Protein AF-K1S821-F1 (afdb_monomer_lite)

pLDDT: mean 87.07, std 14.33, range [36.28, 98.12]

Sequence (184 aa):
MDADEKSLEYYKTISGEIRERIDSVLSKDEFGNTIFKLAEKKRCPFLNKQNLCDMHIAIGGEHTPYTCRTFPRFINDFGGTEEMGISFSCPVASDMIFNLKEKMTFVDEANDRLPQLNEIDAQTY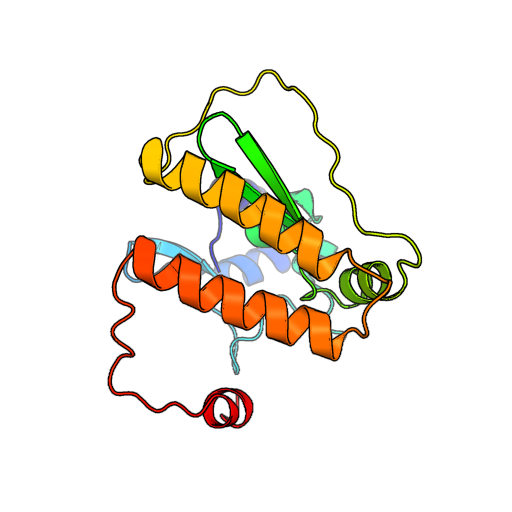YYLVKARKQAYSIIQNRDKHIKDRLLELLDYGKEIQKDLDTYDEGMMILTFLKYLTTPK

Secondary structure (DSSP, 8-state):
-B--HHHHHHHHH--SHHHHHHHHHEEE-TTS-EEEPPBGGGB-TTB-TTS-BHHHHHH-GGGS-HHHHHTTEEEEEETTEEEEEE-TTSHHHHHHHHH--SPP--------PPPPP-SS-HHHHHHHHHHHHHHHHHHH-TTS-HHHHHHHHHHHHHHHHHHH------S----HHHHHHS--

Structure (mmCIF, N/CA/C/O backbone):
data_AF-K1S821-F1
#
_entry.id   AF-K1S821-F1
#
loop_
_atom_site.group_PDB
_atom_site.id
_atom_site.type_symbol
_atom_site.label_atom_id
_atom_site.label_alt_id
_atom_site.label_comp_id
_atom_site.label_asym_id
_atom_site.label_entity_id
_atom_site.label_seq_id
_atom_site.pdbx_PDB_ins_code
_atom_site.Cartn_x
_atom_site.Cartn_y
_atom_site.Cartn_z
_atom_site.occupancy
_atom_site.B_iso_or_equiv
_atom_site.auth_seq_id
_atom_site.auth_comp_id
_atom_site.auth_asym_id
_atom_site.auth_atom_id
_atom_site.pdbx_PDB_model_num
ATOM 1 N N . MET A 1 1 ? -3.735 4.671 14.578 1.00 79.94 1 MET A N 1
ATOM 2 C CA . MET A 1 1 ? -4.551 4.272 13.413 1.00 79.94 1 MET A CA 1
ATOM 3 C C . MET A 1 1 ? -5.680 5.261 13.341 1.00 79.94 1 MET A C 1
ATOM 5 O O . MET A 1 1 ? -6.321 5.463 14.366 1.00 79.94 1 MET A O 1
ATOM 9 N N . ASP A 1 2 ? -5.845 5.919 12.206 1.00 88.06 2 ASP A N 1
ATOM 10 C CA . ASP A 1 2 ? -6.668 7.121 12.141 1.00 88.06 2 ASP A CA 1
ATOM 11 C C . ASP A 1 2 ? -8.150 6.768 12.165 1.00 88.06 2 ASP A C 1
ATOM 13 O O . ASP A 1 2 ? -8.601 5.817 11.521 1.00 88.06 2 ASP A O 1
ATOM 17 N N . ALA A 1 3 ? -8.901 7.527 12.954 1.00 90.56 3 ALA A N 1
ATOM 18 C CA . ALA A 1 3 ? -10.347 7.470 12.979 1.00 90.56 3 ALA A CA 1
ATOM 19 C C . ALA A 1 3 ? -10.866 8.585 12.068 1.00 90.56 3 ALA A C 1
ATOM 21 O O . ALA A 1 3 ? -10.870 9.750 12.466 1.00 90.56 3 ALA A O 1
ATOM 22 N N . ASP A 1 4 ? -11.263 8.239 10.840 1.00 92.38 4 ASP A N 1
ATOM 23 C CA . ASP A 1 4 ? -11.793 9.231 9.906 1.00 92.38 4 ASP A CA 1
ATOM 24 C C . ASP A 1 4 ? -13.113 9.829 10.402 1.00 92.38 4 ASP A C 1
ATOM 26 O O . ASP A 1 4 ? -13.879 9.201 11.139 1.00 92.38 4 ASP A O 1
ATOM 30 N N . GLU A 1 5 ? -13.374 11.059 9.970 1.00 93.25 5 GLU A N 1
ATOM 31 C CA . GLU A 1 5 ? -14.512 11.861 10.411 1.00 93.25 5 GLU A CA 1
ATOM 32 C C . GLU A 1 5 ? -15.855 11.154 10.201 1.00 93.25 5 GLU A C 1
ATOM 34 O O . GLU A 1 5 ? -16.665 11.106 11.126 1.00 93.25 5 GLU A O 1
ATOM 39 N N . LYS A 1 6 ? -16.060 10.515 9.040 1.00 94.06 6 LYS A N 1
ATOM 40 C CA . LYS A 1 6 ? -17.314 9.807 8.734 1.00 94.06 6 LYS A CA 1
ATOM 41 C C . LYS A 1 6 ? -17.575 8.683 9.729 1.00 94.06 6 LYS A C 1
ATOM 43 O O . LYS A 1 6 ? -18.701 8.502 10.191 1.00 94.06 6 LYS A O 1
ATOM 48 N N . SER A 1 7 ? -16.540 7.924 10.078 1.00 94.56 7 SER A N 1
ATOM 49 C CA . SER A 1 7 ? -16.692 6.852 11.055 1.00 94.56 7 SER A CA 1
ATOM 50 C C . SER A 1 7 ? -16.896 7.398 12.475 1.00 94.56 7 SER A C 1
ATOM 52 O O . SER A 1 7 ? -17.723 6.869 13.211 1.00 94.56 7 SER A O 1
ATOM 54 N N . LEU A 1 8 ? -16.241 8.506 12.847 1.00 95.69 8 LEU A N 1
ATOM 55 C CA . LEU A 1 8 ? -16.486 9.188 14.128 1.00 95.69 8 LEU A CA 1
ATOM 56 C C . LEU A 1 8 ? -17.923 9.708 14.261 1.00 95.69 8 LEU A C 1
ATOM 58 O O . LEU A 1 8 ? -18.515 9.598 15.334 1.00 95.69 8 LEU A O 1
ATOM 62 N N . GLU A 1 9 ? -18.492 10.272 13.196 1.00 96.25 9 GLU A N 1
ATOM 63 C CA . GLU A 1 9 ? -19.897 10.690 13.168 1.00 96.25 9 GLU A CA 1
ATOM 64 C C . GLU A 1 9 ? -20.835 9.509 13.384 1.00 96.25 9 GLU A C 1
ATOM 66 O O . GLU A 1 9 ? -21.741 9.591 14.214 1.00 96.25 9 GLU A O 1
ATOM 71 N N . TYR A 1 10 ? -20.571 8.385 12.717 1.00 96.38 10 TYR A N 1
ATOM 72 C CA . TYR A 1 10 ? -21.343 7.168 12.923 1.00 96.38 10 TYR A CA 1
ATOM 73 C C . TYR A 1 10 ? -21.257 6.671 14.372 1.00 96.38 10 TYR A C 1
ATOM 75 O O . TYR A 1 10 ? -22.287 6.341 14.964 1.00 96.38 10 TYR A O 1
ATOM 83 N N . TYR A 1 11 ? -20.074 6.688 15.000 1.00 96.00 11 TYR A N 1
ATOM 84 C CA . TYR A 1 11 ? -19.936 6.226 16.386 1.00 96.00 11 TYR A CA 1
ATOM 85 C C . TYR A 1 11 ? -20.788 7.039 17.365 1.00 96.00 11 TYR A C 1
ATOM 87 O O . TYR A 1 11 ? -21.277 6.485 18.346 1.00 96.00 11 TYR A O 1
ATOM 95 N N . LYS A 1 12 ? -21.048 8.325 17.088 1.00 95.69 12 LYS A N 1
ATOM 96 C CA . LYS A 1 12 ? -21.942 9.154 17.917 1.00 95.69 12 LYS A CA 1
ATOM 97 C C . LYS A 1 12 ? -23.376 8.616 17.965 1.00 95.69 12 LYS A C 1
ATOM 99 O O . LYS A 1 12 ? -24.072 8.883 18.939 1.00 95.69 12 LYS A O 1
ATOM 104 N N . THR A 1 13 ? -23.798 7.870 16.944 1.00 96.62 13 THR A N 1
ATOM 105 C CA . THR A 1 13 ? -25.167 7.345 16.803 1.00 96.62 13 THR A CA 1
ATOM 106 C C . THR A 1 13 ? -25.394 6.004 17.500 1.00 96.62 13 THR A C 1
ATOM 108 O O . THR A 1 13 ? -26.541 5.623 17.722 1.00 96.62 13 THR A O 1
ATOM 111 N N . ILE A 1 14 ? -24.322 5.294 17.864 1.00 96.44 14 ILE A N 1
ATOM 112 C CA . ILE A 1 14 ? -24.399 3.971 18.491 1.00 96.44 14 ILE A CA 1
ATOM 113 C C . ILE A 1 14 ? -24.205 4.052 20.009 1.00 96.44 14 ILE A C 1
ATOM 115 O O . ILE A 1 14 ? -23.584 4.977 20.537 1.00 96.44 14 ILE A O 1
ATOM 119 N N . SER A 1 15 ? -24.704 3.033 20.706 1.00 95.38 15 SER A N 1
ATOM 120 C CA . SER A 1 15 ? -24.618 2.870 22.161 1.00 95.38 15 SER A CA 1
ATOM 121 C C . SER A 1 15 ? -24.254 1.431 22.541 1.00 95.38 15 SER A C 1
ATOM 123 O O . SER A 1 15 ? -24.369 0.522 21.721 1.00 95.38 15 SER A O 1
ATOM 125 N N . GLY A 1 16 ? -23.872 1.215 23.801 1.00 95.06 16 GLY A N 1
ATOM 126 C CA . GLY A 1 16 ? -23.548 -0.105 24.352 1.00 95.06 16 GLY A CA 1
ATOM 127 C C . GLY A 1 16 ? -22.050 -0.407 24.379 1.00 95.06 16 GLY A C 1
ATOM 128 O O . GLY A 1 16 ? -21.222 0.470 24.132 1.00 95.06 16 GLY A O 1
ATOM 129 N N . GLU A 1 17 ? -21.704 -1.664 24.660 1.00 95.56 17 GLU A N 1
ATOM 130 C CA . GLU A 1 17 ? -20.326 -2.089 24.961 1.00 95.56 17 GLU A CA 1
ATOM 131 C C . GLU A 1 17 ? -19.316 -1.708 23.871 1.00 95.56 17 GLU A C 1
ATOM 133 O O . GLU A 1 17 ? -18.200 -1.278 24.165 1.00 95.56 17 GLU A O 1
ATOM 138 N N . ILE A 1 18 ? -19.698 -1.828 22.593 1.00 95.06 18 ILE A N 1
ATOM 139 C CA . ILE A 1 18 ? -18.794 -1.477 21.495 1.00 95.06 18 ILE A CA 1
ATOM 140 C C . ILE A 1 18 ? -18.493 0.023 21.465 1.00 95.06 18 ILE A C 1
ATOM 142 O O . ILE A 1 18 ? -17.355 0.407 21.196 1.00 95.06 18 ILE A O 1
ATOM 146 N N . ARG A 1 19 ? -19.480 0.868 21.785 1.00 96.19 19 ARG A N 1
ATOM 147 C CA . ARG A 1 19 ? -19.296 2.318 21.841 1.00 96.19 19 ARG A CA 1
ATOM 148 C C . ARG A 1 19 ? -18.367 2.700 22.985 1.00 96.19 19 ARG A C 1
ATOM 150 O O . ARG A 1 19 ? -17.427 3.457 22.770 1.00 96.19 19 ARG A O 1
ATOM 157 N N . GLU A 1 20 ? -18.592 2.134 24.166 1.00 96.69 20 GLU A N 1
ATOM 158 C CA . GLU A 1 20 ? -17.733 2.355 25.334 1.00 96.69 20 GLU A CA 1
ATOM 159 C C . GLU A 1 20 ? -16.288 1.937 25.046 1.00 96.69 20 GLU A C 1
ATOM 161 O O . GLU A 1 20 ? -15.342 2.664 25.353 1.00 96.69 20 GLU A O 1
ATOM 166 N N . ARG A 1 21 ? -16.106 0.793 24.375 1.00 95.69 21 ARG A N 1
ATOM 167 C CA . ARG A 1 21 ? -14.782 0.322 23.970 1.00 95.69 21 ARG A CA 1
ATOM 168 C C . ARG A 1 21 ? -14.129 1.259 22.962 1.00 95.69 21 ARG A C 1
ATOM 170 O O . ARG A 1 21 ? -12.952 1.556 23.140 1.00 95.69 21 ARG A O 1
ATOM 177 N N . ILE A 1 22 ? -14.854 1.726 21.943 1.00 96.19 22 ILE A N 1
ATOM 178 C CA . ILE A 1 22 ? -14.363 2.727 20.980 1.00 96.19 22 ILE A CA 1
ATOM 179 C C . ILE A 1 22 ? -13.877 3.973 21.722 1.00 96.19 22 ILE A C 1
ATOM 181 O O . ILE A 1 22 ? -12.714 4.344 21.576 1.00 96.19 22 ILE A O 1
ATOM 185 N N . ASP A 1 23 ? -14.719 4.554 22.575 1.00 95.62 23 ASP A N 1
ATOM 186 C CA . ASP A 1 23 ? -14.401 5.779 23.311 1.00 95.62 23 ASP A CA 1
ATOM 187 C C . ASP A 1 23 ? -13.186 5.589 24.236 1.00 95.62 23 ASP A C 1
ATOM 189 O O . ASP A 1 23 ? -12.352 6.486 24.347 1.00 95.62 23 ASP A O 1
ATOM 193 N N . SER A 1 24 ? -13.014 4.398 24.824 1.00 95.88 24 SER A N 1
ATOM 194 C CA . SER A 1 24 ? -11.885 4.084 25.714 1.00 95.88 24 SER A CA 1
ATOM 195 C C . SER A 1 24 ? -10.511 4.089 25.029 1.00 95.88 24 SER A C 1
ATOM 197 O O . SER A 1 24 ? -9.485 4.210 25.702 1.00 95.88 24 SER A O 1
ATOM 199 N N . VAL A 1 25 ? -10.475 3.938 23.700 1.00 95.81 25 VAL A N 1
ATOM 200 C CA . VAL A 1 25 ? -9.228 3.869 22.922 1.00 95.81 25 VAL A CA 1
ATOM 201 C C . VAL A 1 25 ? -9.042 5.037 21.959 1.00 95.81 25 VAL A C 1
ATOM 203 O O . VAL A 1 25 ? -7.999 5.107 21.305 1.00 95.81 25 VAL A O 1
ATOM 206 N N . LEU A 1 26 ? -10.007 5.953 21.858 1.00 95.62 26 LEU A N 1
ATOM 207 C CA . LEU A 1 26 ? -9.844 7.176 21.079 1.00 95.62 26 LEU A CA 1
ATOM 208 C C . LEU A 1 26 ? -8.860 8.125 21.775 1.00 95.62 26 LEU A C 1
ATOM 210 O O . LEU A 1 26 ? -8.907 8.346 22.982 1.00 95.62 26 LEU A O 1
ATOM 214 N N . SER A 1 27 ? -7.946 8.689 20.994 1.00 94.88 27 SER A N 1
ATOM 215 C CA . SER A 1 27 ? -6.919 9.626 21.447 1.00 94.88 27 SER A CA 1
ATOM 216 C C . SER A 1 27 ? -6.612 10.640 20.349 1.00 94.88 27 SER A C 1
ATOM 218 O O . SER A 1 27 ? -7.116 10.543 19.229 1.00 94.88 27 SER A O 1
ATOM 220 N N . LYS A 1 28 ? -5.765 11.614 20.673 1.00 94.38 28 LYS A N 1
ATOM 221 C CA . LYS A 1 28 ? -5.156 12.539 19.719 1.00 94.38 28 LYS A CA 1
ATOM 222 C C . LYS A 1 28 ? -3.698 12.163 19.458 1.00 94.38 28 LYS A C 1
ATOM 224 O O . LYS A 1 28 ? -3.035 11.675 20.377 1.00 94.38 28 LYS A O 1
ATOM 229 N N . ASP A 1 29 ? -3.242 12.325 18.220 1.00 91.50 29 ASP A N 1
ATOM 230 C CA . ASP A 1 29 ? -1.820 12.260 17.865 1.00 91.50 29 ASP A CA 1
ATOM 231 C C . ASP A 1 29 ? -1.125 13.622 18.075 1.00 91.50 29 ASP A C 1
ATOM 233 O O . ASP A 1 29 ? -1.733 14.578 18.563 1.00 91.50 29 ASP A O 1
ATOM 237 N N . GLU A 1 30 ? 0.159 13.709 17.719 1.00 90.56 30 GLU A N 1
ATOM 238 C CA . GLU A 1 30 ? 0.973 14.928 17.843 1.00 90.56 30 GLU A CA 1
ATOM 239 C C . GLU A 1 30 ? 0.519 16.087 16.934 1.00 90.56 30 GLU A C 1
ATOM 241 O O . GLU A 1 30 ? 0.873 17.237 17.186 1.00 90.56 30 GLU A O 1
ATOM 246 N N . PHE A 1 31 ? -0.316 15.802 15.932 1.00 89.56 31 PHE A N 1
ATOM 247 C CA . PHE A 1 31 ? -0.874 16.772 14.988 1.00 89.56 31 PHE A CA 1
ATOM 248 C C . PHE A 1 31 ? -2.350 17.103 15.277 1.00 89.56 31 PHE A C 1
ATOM 250 O O . PHE A 1 31 ? -2.960 17.901 14.568 1.00 89.56 31 PHE A O 1
ATOM 257 N N . GLY A 1 32 ? -2.942 16.521 16.327 1.00 89.19 32 GLY A N 1
ATOM 258 C CA . GLY A 1 32 ? -4.340 16.737 16.709 1.00 89.19 32 GLY A CA 1
ATOM 259 C C . GLY A 1 32 ? -5.361 15.887 15.939 1.00 89.19 32 GLY A C 1
ATOM 260 O O . GLY A 1 32 ? -6.577 16.078 16.110 1.00 89.19 32 GLY A O 1
ATOM 261 N N . ASN A 1 33 ? -4.915 14.910 15.148 1.00 90.31 33 ASN A N 1
ATOM 262 C CA . ASN A 1 33 ? -5.795 13.953 14.486 1.00 90.31 33 ASN A CA 1
ATOM 263 C C . ASN A 1 33 ? -6.354 12.959 15.498 1.00 90.31 33 ASN A C 1
ATOM 265 O O . ASN A 1 33 ? -5.694 12.572 16.463 1.00 90.31 33 ASN A O 1
ATOM 269 N N . THR A 1 34 ? -7.600 12.541 15.288 1.00 94.19 34 THR A N 1
ATOM 270 C CA . THR A 1 34 ? -8.219 11.517 16.132 1.00 94.19 34 THR A CA 1
ATOM 271 C C . THR A 1 34 ? -7.737 10.136 15.703 1.00 94.19 34 THR A C 1
ATOM 273 O O . THR A 1 34 ? -7.901 9.741 14.551 1.00 94.19 34 THR A O 1
ATOM 276 N N . ILE A 1 35 ? -7.191 9.376 16.647 1.00 94.50 35 ILE A N 1
ATOM 277 C CA . ILE A 1 35 ? -6.633 8.049 16.407 1.00 94.50 35 ILE A CA 1
ATOM 278 C C . ILE A 1 35 ? -7.171 7.026 17.403 1.00 94.50 35 ILE A C 1
ATOM 280 O O . ILE A 1 35 ? -7.521 7.349 18.535 1.00 94.50 35 ILE A O 1
ATOM 284 N N . PHE A 1 36 ? -7.139 5.759 17.010 1.00 94.38 36 PHE A N 1
ATOM 285 C CA . PHE A 1 36 ? -7.203 4.629 17.925 1.00 94.38 36 PHE A CA 1
ATOM 286 C C . PHE A 1 36 ? -5.821 4.337 18.498 1.00 94.38 36 PHE A C 1
ATOM 288 O O . PHE A 1 36 ? -4.873 4.037 17.755 1.00 94.38 36 PHE A O 1
ATOM 295 N N . LYS A 1 37 ? -5.720 4.381 19.827 1.00 93.62 37 LYS A N 1
ATOM 296 C CA . LYS A 1 37 ? -4.546 3.935 20.568 1.00 93.62 37 LYS A CA 1
ATOM 297 C C . LYS A 1 37 ? -4.415 2.420 20.440 1.00 93.62 37 LYS A C 1
ATOM 299 O O . LYS A 1 37 ? -5.346 1.666 20.717 1.00 93.62 37 LYS A O 1
ATOM 304 N N . LEU A 1 38 ? -3.238 1.973 20.014 1.00 92.06 38 LEU A N 1
ATOM 305 C CA . LEU A 1 38 ? -2.935 0.549 19.934 1.00 92.06 38 LEU A CA 1
ATOM 306 C C . LEU A 1 38 ? -2.703 -0.023 21.336 1.00 92.06 38 LEU A C 1
ATOM 308 O O . LEU A 1 38 ? -2.159 0.649 22.214 1.00 92.06 38 LEU A O 1
ATOM 312 N N . ALA A 1 39 ? -3.103 -1.278 21.521 1.00 90.25 39 ALA A N 1
ATOM 313 C CA . ALA A 1 39 ? -2.781 -2.051 22.709 1.00 90.25 39 ALA A CA 1
ATOM 314 C C . ALA A 1 39 ? -1.285 -2.423 22.726 1.00 90.25 39 ALA A C 1
ATOM 316 O O . ALA A 1 39 ? -0.515 -2.077 21.820 1.00 90.25 39 ALA A O 1
ATOM 317 N N . GLU A 1 40 ? -0.871 -3.158 23.758 1.00 88.50 40 GLU A N 1
ATOM 318 C CA . GLU A 1 40 ? 0.494 -3.672 23.876 1.00 88.50 40 GLU A CA 1
ATOM 319 C C . GLU A 1 40 ? 0.963 -4.374 22.591 1.00 88.50 40 GLU A C 1
ATOM 321 O O . GLU A 1 40 ? 0.178 -4.984 21.856 1.00 88.50 40 GLU A O 1
ATOM 326 N N . LYS A 1 41 ? 2.265 -4.260 22.303 1.00 86.88 41 LYS A N 1
ATOM 327 C CA . LYS A 1 41 ? 2.895 -4.795 21.081 1.00 86.88 41 LYS A CA 1
ATOM 328 C C . LYS A 1 41 ? 2.272 -4.271 19.780 1.00 86.88 41 LYS A C 1
ATOM 330 O O . LYS A 1 41 ? 2.264 -4.965 18.763 1.00 86.88 41 LYS A O 1
ATOM 335 N N . LYS A 1 42 ? 1.731 -3.045 19.805 1.00 87.75 42 LYS A N 1
ATOM 336 C CA . LYS A 1 42 ? 1.075 -2.390 18.659 1.00 87.75 42 LYS A CA 1
ATOM 337 C C . LYS A 1 42 ? -0.114 -3.195 18.110 1.00 87.75 42 LYS A C 1
ATOM 339 O O . LYS A 1 42 ? -0.430 -3.112 16.923 1.00 87.75 42 LYS A O 1
ATOM 344 N N . ARG A 1 43 ? -0.781 -3.989 18.954 1.00 88.69 43 ARG A N 1
ATOM 345 C CA . ARG A 1 43 ? -1.954 -4.778 18.555 1.00 88.69 43 ARG A CA 1
ATOM 346 C C . ARG A 1 43 ? -3.188 -3.878 18.451 1.00 88.69 43 ARG A C 1
ATOM 348 O O . ARG A 1 43 ? -3.395 -2.999 19.284 1.00 88.69 43 ARG A O 1
ATOM 355 N N . CYS A 1 44 ? -4.030 -4.106 17.442 1.00 91.94 44 CYS A N 1
ATOM 356 C CA . CYS A 1 44 ? -5.308 -3.403 17.336 1.00 91.94 44 CYS A CA 1
ATOM 357 C C . CYS A 1 44 ? -6.196 -3.741 18.553 1.00 91.94 44 CYS A C 1
ATOM 359 O O . CYS A 1 44 ? -6.378 -4.927 18.851 1.00 91.94 44 CYS A O 1
ATOM 361 N N . PRO A 1 45 ? -6.761 -2.734 19.248 1.00 93.69 45 PRO A N 1
ATOM 362 C CA . PRO A 1 45 ? -7.529 -2.949 20.472 1.00 93.69 45 PRO A CA 1
ATOM 363 C C . PRO A 1 45 ? -8.856 -3.675 20.238 1.00 93.69 45 PRO A C 1
ATOM 365 O O . PRO A 1 45 ? -9.448 -4.156 21.198 1.00 93.69 45 PRO A O 1
ATOM 368 N N . PHE A 1 46 ? -9.317 -3.783 18.988 1.00 95.06 46 PHE A N 1
ATOM 369 C CA . PHE A 1 46 ? -10.551 -4.477 18.606 1.00 95.06 46 PHE A CA 1
ATOM 370 C 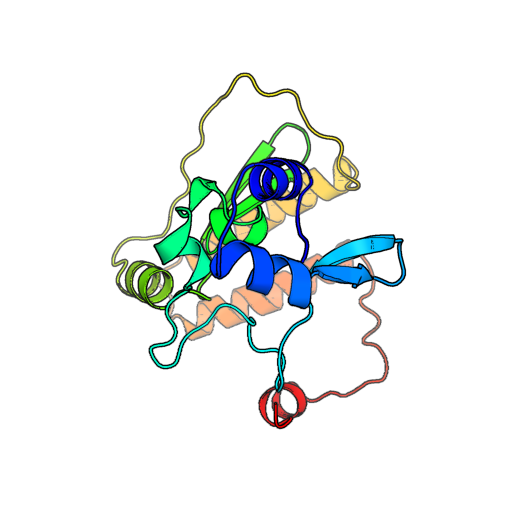C . PHE A 1 46 ? -10.332 -5.930 18.166 1.00 95.06 46 PHE A C 1
ATOM 372 O O . PHE A 1 46 ? -11.302 -6.614 17.856 1.00 95.06 46 PHE A O 1
ATOM 379 N N . LEU A 1 47 ? -9.087 -6.421 18.130 1.00 93.38 47 LEU A N 1
ATOM 380 C CA . LEU A 1 47 ? -8.815 -7.821 17.799 1.00 93.38 47 LEU A CA 1
ATOM 381 C C . LEU A 1 47 ? -9.049 -8.721 19.012 1.00 93.38 47 LEU A C 1
ATOM 383 O O . LEU A 1 47 ? -8.309 -8.644 19.997 1.00 93.38 47 LEU A O 1
ATOM 387 N N . ASN A 1 48 ? -10.015 -9.630 18.908 1.00 92.25 48 ASN A N 1
ATOM 388 C CA . ASN A 1 48 ? -10.278 -10.630 19.939 1.00 92.25 48 ASN A CA 1
ATOM 389 C C . ASN A 1 48 ? -9.221 -11.749 19.967 1.00 92.25 48 ASN A C 1
ATOM 391 O O . ASN A 1 48 ? -8.214 -11.723 19.249 1.00 92.25 48 ASN A O 1
ATOM 395 N N . LYS A 1 49 ? -9.438 -12.749 20.830 1.00 91.81 49 LYS A N 1
ATOM 396 C CA . LYS A 1 49 ? -8.521 -13.886 21.021 1.00 91.81 49 LYS A CA 1
ATOM 397 C C . LYS A 1 49 ? -8.384 -14.758 19.767 1.00 91.81 49 LYS A C 1
ATOM 399 O O . LYS A 1 49 ? -7.355 -15.401 19.597 1.00 91.81 49 LYS A O 1
ATOM 404 N N . GLN A 1 50 ? -9.380 -14.742 18.884 1.00 91.44 50 GLN A N 1
ATOM 405 C CA . GLN A 1 50 ? -9.379 -15.434 17.595 1.00 91.44 50 GLN A CA 1
ATOM 406 C C . GLN A 1 50 ? -8.769 -14.582 16.465 1.00 91.44 50 GLN A C 1
ATOM 408 O O . GLN A 1 50 ? -8.748 -15.021 15.321 1.00 91.44 50 GLN A O 1
ATOM 413 N N . ASN A 1 51 ? -8.247 -13.385 16.768 1.00 87.12 51 ASN A N 1
ATOM 414 C CA . ASN A 1 51 ? -7.774 -12.393 15.792 1.00 87.12 51 ASN A CA 1
ATOM 415 C C . ASN A 1 51 ? -8.864 -11.895 14.825 1.00 87.12 51 ASN A C 1
ATOM 417 O O . ASN A 1 51 ? -8.547 -11.438 13.728 1.00 87.12 51 ASN A O 1
ATOM 421 N N . LEU A 1 52 ? -10.131 -11.937 15.236 1.00 90.38 52 LEU A N 1
ATOM 422 C CA . LEU A 1 52 ? -11.227 -11.305 14.507 1.00 90.38 52 LEU A CA 1
ATOM 423 C C . LEU A 1 52 ? -11.481 -9.901 15.063 1.00 90.38 52 LEU A C 1
ATOM 425 O O . LEU A 1 52 ? -11.212 -9.624 16.234 1.00 90.38 52 LEU A O 1
ATOM 429 N N . CYS A 1 53 ? -11.968 -9.003 14.209 1.00 92.75 53 CYS A N 1
ATOM 430 C CA . CYS A 1 53 ? -12.252 -7.621 14.575 1.00 92.75 53 CYS A CA 1
ATOM 431 C C . CYS A 1 53 ? -13.650 -7.512 15.199 1.00 92.75 53 CYS A C 1
ATOM 433 O O . CYS A 1 53 ? -14.647 -7.556 14.481 1.00 92.75 53 CYS A O 1
ATOM 435 N N . ASP A 1 54 ? -13.726 -7.320 16.516 1.00 95.44 54 ASP A N 1
ATOM 436 C CA . ASP A 1 54 ? -15.002 -7.182 17.236 1.00 95.44 54 ASP A CA 1
ATOM 437 C C . ASP A 1 54 ? -15.801 -5.963 16.769 1.00 95.44 54 ASP A C 1
ATOM 439 O O . ASP A 1 54 ? -17.026 -5.985 16.763 1.00 95.44 54 ASP A O 1
ATOM 443 N N . MET A 1 55 ? -15.114 -4.910 16.326 1.00 94.81 55 MET A N 1
ATOM 444 C CA . MET A 1 55 ? -15.758 -3.731 15.759 1.00 94.81 55 MET A CA 1
ATOM 445 C C . MET A 1 55 ? -16.492 -4.066 14.462 1.00 94.81 55 MET A C 1
ATOM 447 O O . MET A 1 55 ? -17.671 -3.768 14.330 1.00 94.81 55 MET A O 1
ATOM 451 N N . HIS A 1 56 ? -15.834 -4.763 13.537 1.00 94.25 56 HIS A N 1
ATOM 452 C CA . HIS A 1 56 ? -16.486 -5.216 12.310 1.00 94.25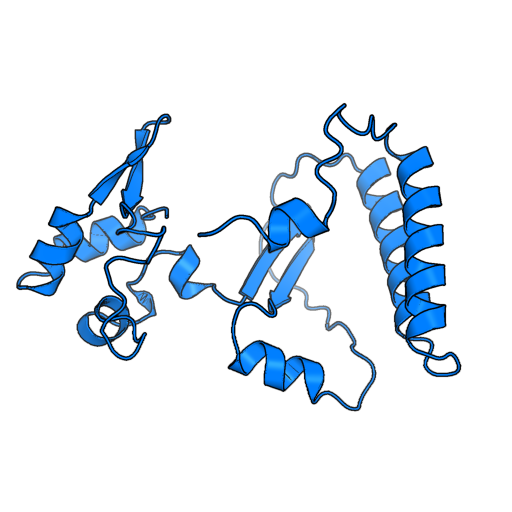 56 HIS A CA 1
ATOM 453 C C . HIS A 1 56 ? -17.657 -6.163 12.617 1.00 94.25 56 HIS A C 1
ATOM 455 O O . HIS A 1 56 ? -18.684 -6.107 11.946 1.00 94.25 56 HIS A O 1
ATOM 461 N N . ILE A 1 57 ? -17.515 -7.039 13.616 1.00 94.88 57 ILE A N 1
ATOM 462 C CA . ILE A 1 57 ? -18.581 -7.965 14.027 1.00 94.88 57 ILE A CA 1
ATOM 463 C C . ILE A 1 57 ? -19.792 -7.201 14.578 1.00 94.88 57 ILE A C 1
ATOM 465 O O . ILE A 1 57 ? -20.924 -7.547 14.257 1.00 94.88 57 ILE A O 1
ATOM 469 N N . ALA A 1 58 ? -19.561 -6.177 15.400 1.00 96.12 58 ALA A N 1
ATOM 470 C CA . ALA A 1 58 ? -20.619 -5.463 16.107 1.00 96.12 58 ALA A CA 1
ATOM 471 C C . ALA A 1 58 ? -21.331 -4.409 15.250 1.00 96.12 58 ALA A C 1
ATOM 473 O O . ALA A 1 58 ? -22.541 -4.251 15.376 1.00 96.12 58 ALA A O 1
ATOM 474 N N . ILE A 1 59 ? -20.587 -3.669 14.421 1.00 95.19 59 ILE A N 1
ATOM 475 C CA . ILE A 1 59 ? -21.115 -2.497 13.707 1.00 95.19 59 ILE A CA 1
ATOM 476 C C . ILE A 1 59 ? -20.963 -2.573 12.190 1.00 95.19 59 ILE A C 1
ATOM 478 O O . ILE A 1 59 ? -21.274 -1.597 11.534 1.00 95.19 59 ILE A O 1
ATOM 482 N N . GLY A 1 60 ? -20.495 -3.684 11.618 1.00 94.25 60 GLY A N 1
ATOM 483 C CA . GLY A 1 60 ? -20.300 -3.805 10.170 1.00 94.25 60 GLY A CA 1
ATOM 484 C C . GLY A 1 60 ? -18.974 -3.217 9.677 1.00 94.25 60 GLY A C 1
ATOM 485 O O . GLY A 1 60 ? -18.361 -2.344 10.298 1.00 94.25 60 GLY A O 1
ATOM 486 N N . GLY A 1 61 ? -18.487 -3.738 8.550 1.00 90.94 61 GLY A N 1
ATOM 487 C CA . GLY A 1 61 ? -17.192 -3.360 7.983 1.00 90.94 61 GLY A CA 1
ATOM 488 C C . GLY A 1 61 ? -17.187 -1.933 7.448 1.00 90.94 61 GLY A C 1
ATOM 489 O O . GLY A 1 61 ? -16.245 -1.185 7.688 1.00 90.94 61 GLY A O 1
ATOM 490 N N . GLU A 1 62 ? -18.270 -1.526 6.796 1.00 91.75 62 GLU A N 1
ATOM 491 C CA . GLU A 1 62 ? -18.532 -0.208 6.214 1.00 91.75 62 GLU A CA 1
ATOM 492 C C . GLU A 1 62 ? -18.509 0.944 7.228 1.00 91.75 62 GLU A C 1
ATOM 494 O O . GLU A 1 62 ? -18.274 2.097 6.848 1.00 91.75 62 GLU A O 1
ATOM 499 N N . HIS A 1 63 ? -18.683 0.621 8.509 1.00 94.12 63 HIS A N 1
ATOM 500 C CA . HIS A 1 63 ? -18.655 1.560 9.622 1.00 94.12 63 HIS A CA 1
ATOM 501 C C . HIS A 1 63 ? -17.311 1.587 10.364 1.00 94.12 63 HIS A C 1
ATOM 503 O O . HIS A 1 63 ? -17.106 2.427 11.237 1.00 94.12 63 HIS A O 1
ATOM 509 N N . THR A 1 64 ? -16.362 0.715 10.007 1.00 94.06 64 THR A N 1
ATOM 510 C CA . THR A 1 64 ? -14.982 0.806 10.510 1.00 94.06 64 THR A CA 1
ATOM 511 C C . THR A 1 64 ? -14.249 2.007 9.892 1.00 94.06 64 THR A C 1
ATOM 513 O O . THR A 1 64 ? -14.744 2.609 8.935 1.00 94.06 64 THR A O 1
ATOM 516 N N . PRO A 1 65 ? -13.081 2.421 10.411 1.00 92.88 65 PRO A N 1
ATOM 517 C CA . PRO A 1 65 ? -12.363 3.547 9.827 1.00 92.88 65 PRO A CA 1
ATOM 518 C C . PRO A 1 65 ? -11.836 3.226 8.424 1.00 92.88 65 PRO A C 1
ATOM 520 O O . PRO A 1 65 ? -11.682 2.062 8.051 1.00 92.88 65 PRO A O 1
ATOM 523 N N . TYR A 1 66 ? -11.533 4.256 7.639 1.00 91.19 66 TYR A N 1
ATOM 524 C CA . TYR A 1 66 ? -11.151 4.170 6.232 1.00 91.19 66 TYR A CA 1
ATOM 525 C C . TYR A 1 66 ? -10.057 3.131 5.990 1.00 91.19 66 TYR A C 1
ATOM 527 O O . TYR A 1 66 ? -10.253 2.236 5.174 1.00 91.19 66 TYR A O 1
ATOM 535 N N . THR A 1 67 ? -8.972 3.161 6.769 1.00 88.25 67 THR A N 1
ATOM 536 C CA . THR A 1 67 ? -7.875 2.189 6.644 1.00 88.25 67 THR A CA 1
ATOM 537 C C . THR A 1 67 ? -8.340 0.744 6.847 1.00 88.25 67 THR A C 1
ATOM 539 O O . THR A 1 67 ? -7.850 -0.149 6.166 1.00 88.25 67 THR A O 1
ATOM 542 N N . CYS A 1 68 ? -9.287 0.484 7.757 1.00 89.69 68 CYS A N 1
ATOM 543 C CA . CYS A 1 68 ? -9.830 -0.863 7.966 1.00 89.69 68 CYS A CA 1
ATOM 544 C C . CYS A 1 68 ? -10.738 -1.310 6.815 1.00 89.69 68 CYS A C 1
ATOM 546 O O . CYS A 1 68 ? -10.721 -2.485 6.461 1.00 89.69 68 CYS A O 1
ATOM 548 N N . ARG A 1 69 ? -11.501 -0.385 6.224 1.00 89.94 69 ARG A N 1
ATOM 549 C CA . ARG A 1 69 ? -12.402 -0.656 5.088 1.00 89.94 69 ARG A CA 1
ATOM 550 C C . ARG A 1 69 ? -11.653 -0.945 3.798 1.00 89.94 69 ARG A C 1
ATOM 552 O O . ARG A 1 69 ? -12.088 -1.760 2.978 1.00 89.94 69 ARG A O 1
ATOM 559 N N . THR A 1 70 ? -10.551 -0.237 3.586 1.00 89.75 70 THR A N 1
ATOM 560 C CA . THR A 1 70 ? -9.763 -0.366 2.364 1.00 89.75 70 THR A CA 1
ATOM 561 C C . THR A 1 70 ? -8.810 -1.541 2.443 1.00 89.75 70 THR A C 1
ATOM 563 O O . THR A 1 70 ? -8.736 -2.290 1.470 1.00 89.75 70 THR A O 1
ATOM 566 N N . PHE A 1 71 ? -8.180 -1.792 3.595 1.00 87.38 71 PHE A N 1
ATOM 567 C CA . PHE A 1 71 ? -7.239 -2.897 3.769 1.00 87.38 71 PHE A CA 1
ATOM 568 C C . PHE A 1 71 ? -7.817 -4.250 3.302 1.00 87.38 71 PHE A C 1
ATOM 570 O O . PHE A 1 71 ? -8.957 -4.582 3.628 1.00 87.38 71 PHE A O 1
ATOM 577 N N . PRO A 1 72 ? -7.051 -5.077 2.566 1.00 90.31 72 PRO A N 1
ATOM 578 C CA . PRO A 1 72 ? -5.651 -4.908 2.153 1.00 90.31 72 PRO A CA 1
ATOM 579 C C . PRO A 1 72 ? -5.476 -4.133 0.837 1.00 90.31 72 PRO A C 1
ATOM 581 O O . PRO A 1 72 ? -4.384 -4.142 0.270 1.00 90.31 72 PRO A O 1
ATOM 584 N N . ARG A 1 73 ? -6.538 -3.517 0.314 1.00 91.75 73 ARG A N 1
ATOM 585 C CA . ARG A 1 73 ? -6.483 -2.716 -0.908 1.00 91.75 73 ARG A CA 1
ATOM 586 C C . ARG A 1 73 ? -5.853 -1.362 -0.616 1.00 91.75 73 ARG A C 1
ATOM 588 O O . ARG A 1 73 ? -6.074 -0.783 0.448 1.00 91.75 73 ARG A O 1
ATOM 595 N N . PHE A 1 74 ? -5.099 -0.863 -1.579 1.00 89.75 74 PHE A N 1
ATOM 596 C CA . PHE A 1 74 ? -4.572 0.493 -1.584 1.00 89.75 74 PHE A CA 1
ATOM 597 C C . PHE A 1 74 ? -5.015 1.192 -2.864 1.00 89.75 74 PHE A C 1
ATOM 599 O O . PHE A 1 74 ? -5.207 0.546 -3.895 1.00 89.75 74 PHE A O 1
ATOM 606 N N . ILE A 1 75 ? -5.201 2.501 -2.758 1.00 89.31 75 ILE A N 1
ATOM 607 C CA . ILE A 1 75 ? -5.618 3.386 -3.839 1.00 89.31 75 ILE A CA 1
ATOM 608 C C . ILE A 1 75 ? -4.640 4.553 -3.800 1.00 89.31 75 ILE A C 1
ATOM 610 O O . ILE A 1 75 ? -4.466 5.149 -2.736 1.00 89.31 75 ILE A O 1
ATOM 614 N N . ASN A 1 76 ? -3.972 4.818 -4.917 1.00 88.50 76 ASN A N 1
ATOM 615 C CA . ASN A 1 76 ? -3.034 5.921 -5.065 1.00 88.50 76 ASN A CA 1
ATOM 616 C C . ASN A 1 76 ? -3.488 6.813 -6.216 1.00 88.50 76 ASN A C 1
ATOM 618 O O . ASN A 1 76 ? -3.702 6.330 -7.327 1.00 88.50 76 ASN A O 1
ATOM 622 N N . ASP A 1 77 ? -3.578 8.109 -5.957 1.00 88.81 77 ASP A N 1
ATOM 623 C CA . ASP A 1 77 ? -3.940 9.102 -6.957 1.00 88.81 77 ASP A CA 1
ATOM 624 C C . ASP A 1 77 ? -2.688 9.787 -7.521 1.00 88.81 77 ASP A C 1
ATOM 626 O O . ASP A 1 77 ? -1.884 10.370 -6.794 1.00 88.81 77 ASP A O 1
ATOM 630 N N . PHE A 1 78 ? -2.540 9.754 -8.843 1.00 88.69 78 PHE A N 1
ATOM 631 C CA . PHE A 1 78 ? -1.469 10.400 -9.598 1.00 88.69 78 PHE A CA 1
ATOM 632 C C . PHE A 1 78 ? -2.058 11.359 -10.634 1.00 88.69 78 PHE A C 1
ATOM 634 O O . PHE A 1 78 ? -1.964 11.154 -11.847 1.00 88.69 78 PHE A O 1
ATOM 641 N N . GLY A 1 79 ? -2.711 12.427 -10.171 1.00 87.25 79 GLY A N 1
ATOM 642 C CA . GLY A 1 79 ? -3.299 13.390 -11.096 1.00 87.25 79 GLY A CA 1
ATOM 643 C C . GLY A 1 79 ? -4.569 12.821 -11.705 1.00 87.25 79 GLY A C 1
ATOM 644 O O . GLY A 1 79 ? -5.534 12.546 -11.000 1.00 87.25 79 GLY A O 1
ATOM 645 N N . GLY A 1 80 ? -4.561 12.645 -13.025 1.00 88.81 80 GLY A N 1
ATOM 646 C CA . GLY A 1 80 ? -5.670 12.049 -13.774 1.00 88.81 80 GLY A CA 1
ATOM 647 C C . GLY A 1 80 ? -5.676 10.518 -13.788 1.00 88.81 80 GLY A C 1
ATOM 648 O O . GLY A 1 80 ? -6.403 9.932 -14.583 1.00 88.81 80 GLY A O 1
ATOM 649 N N . THR A 1 81 ? -4.838 9.860 -12.986 1.00 90.06 81 THR A N 1
ATOM 650 C CA . THR A 1 81 ? -4.733 8.397 -12.932 1.00 90.06 81 THR A CA 1
ATOM 651 C C . THR A 1 81 ? -4.887 7.924 -11.493 1.00 90.06 81 THR A C 1
ATOM 653 O O . THR A 1 81 ? -4.131 8.347 -10.627 1.00 90.06 81 THR A O 1
ATOM 656 N N . GLU A 1 82 ? -5.846 7.034 -11.249 1.00 91.19 82 GLU A N 1
ATOM 657 C CA . GLU A 1 82 ? -6.020 6.333 -9.975 1.00 91.19 82 GLU A CA 1
ATOM 658 C C . GLU A 1 82 ? -5.483 4.905 -10.143 1.00 91.19 82 GLU A C 1
ATOM 660 O O . GLU A 1 82 ? -5.919 4.169 -11.028 1.00 91.19 82 GLU A O 1
ATOM 665 N N . GLU A 1 83 ? -4.519 4.510 -9.316 1.00 91.62 83 GLU A N 1
ATOM 666 C CA . GLU A 1 83 ? -3.969 3.157 -9.298 1.00 91.62 83 GLU A CA 1
ATOM 667 C C . GLU A 1 83 ? -4.477 2.407 -8.069 1.00 91.62 83 GLU A C 1
ATOM 669 O O . GLU A 1 83 ? -4.258 2.817 -6.927 1.00 91.62 83 GLU A O 1
ATOM 674 N N . MET A 1 84 ? -5.120 1.264 -8.299 1.00 91.88 84 MET A N 1
ATOM 675 C CA . MET A 1 84 ? -5.608 0.389 -7.239 1.00 91.88 84 MET A CA 1
ATOM 676 C C . MET A 1 84 ? -4.824 -0.916 -7.212 1.00 91.88 84 MET A C 1
ATOM 678 O O . MET A 1 84 ? -4.540 -1.521 -8.246 1.00 91.88 84 MET A O 1
ATOM 682 N N . GLY A 1 85 ? -4.513 -1.394 -6.013 1.00 91.12 85 GLY A N 1
ATOM 683 C CA . GLY A 1 85 ? -3.838 -2.670 -5.836 1.00 91.12 85 GLY A CA 1
ATOM 684 C C . GLY A 1 85 ? -4.198 -3.348 -4.528 1.00 91.12 85 GLY A C 1
ATOM 685 O O . GLY A 1 85 ? -4.987 -2.847 -3.727 1.00 91.12 85 GLY A O 1
ATOM 686 N N . ILE A 1 86 ? -3.625 -4.530 -4.327 1.00 91.31 86 ILE A N 1
ATOM 687 C CA . ILE A 1 86 ? -3.861 -5.366 -3.156 1.00 91.31 86 ILE A CA 1
ATOM 688 C C . ILE A 1 86 ? -2.530 -5.750 -2.507 1.00 91.31 86 ILE A C 1
ATOM 690 O O . ILE A 1 86 ? -1.572 -6.115 -3.184 1.00 91.31 86 ILE A O 1
ATOM 694 N N . SER A 1 87 ? -2.463 -5.634 -1.184 1.00 89.62 87 SER A N 1
ATOM 695 C CA . SER A 1 87 ? -1.278 -5.956 -0.393 1.00 89.62 87 SER A CA 1
ATOM 696 C C . SER A 1 87 ? -1.267 -7.415 0.078 1.00 89.62 87 SER A C 1
ATOM 698 O O . SER A 1 87 ? -2.300 -7.991 0.425 1.00 89.62 87 SER A O 1
ATOM 700 N N . PHE A 1 88 ? -0.061 -7.971 0.212 1.00 87.19 88 PHE A N 1
ATOM 701 C CA . PHE A 1 88 ? 0.218 -9.280 0.817 1.00 87.19 88 PHE A CA 1
ATOM 702 C C . PHE A 1 88 ? -0.057 -9.337 2.328 1.00 87.19 88 PHE A C 1
ATOM 704 O O . PHE A 1 88 ? -0.000 -10.399 2.943 1.00 87.19 88 PHE A O 1
ATOM 711 N N . SER A 1 89 ? -0.358 -8.206 2.967 1.00 84.19 89 SER A N 1
ATOM 712 C CA . SER A 1 89 ? -0.592 -8.160 4.413 1.00 84.19 89 SER A CA 1
ATOM 713 C C . SER A 1 89 ? -1.816 -8.972 4.875 1.00 84.19 89 SER A C 1
ATOM 715 O O . SER A 1 89 ? -1.921 -9.274 6.062 1.00 84.19 89 SER A O 1
ATOM 717 N N . CYS A 1 90 ? -2.735 -9.335 3.972 1.00 84.06 90 CYS A N 1
ATOM 718 C CA . CYS A 1 90 ? -3.831 -10.264 4.251 1.00 84.06 90 CYS A CA 1
ATOM 719 C C . CYS A 1 90 ? -3.457 -11.683 3.778 1.00 84.06 90 CYS A C 1
ATOM 721 O O . CYS A 1 90 ? -3.051 -11.829 2.624 1.00 84.06 90 CYS A O 1
ATOM 723 N N . PRO A 1 91 ? -3.626 -12.735 4.605 1.00 82.25 91 PRO A N 1
ATOM 724 C CA . PRO A 1 91 ? -3.297 -14.106 4.208 1.00 82.25 91 PRO A CA 1
ATOM 725 C C . PRO A 1 91 ? -4.134 -14.578 3.015 1.00 82.25 91 PRO A C 1
ATOM 727 O O . PRO A 1 91 ? -3.585 -15.153 2.087 1.00 82.25 91 PRO A O 1
ATOM 730 N N . VAL A 1 92 ? -5.427 -14.232 2.971 1.00 86.56 92 VAL A N 1
ATOM 731 C CA . VAL A 1 92 ? -6.299 -14.564 1.832 1.00 86.56 92 VAL A CA 1
ATOM 732 C C . VAL A 1 92 ? -5.828 -13.859 0.560 1.00 86.56 92 VAL A C 1
ATOM 734 O O . VAL A 1 92 ? -5.741 -14.480 -0.493 1.00 86.56 92 VAL A O 1
ATOM 737 N N . ALA A 1 93 ? -5.470 -12.573 0.650 1.00 90.19 93 ALA A N 1
ATOM 738 C CA . ALA A 1 93 ? -4.929 -11.839 -0.492 1.00 90.19 93 ALA A CA 1
ATOM 739 C C . ALA A 1 93 ? -3.601 -12.439 -0.973 1.00 90.19 93 ALA A C 1
ATOM 741 O O . ALA A 1 93 ? -3.410 -12.622 -2.171 1.00 90.19 93 ALA A O 1
ATOM 742 N N . SER A 1 94 ? -2.706 -12.789 -0.047 1.00 90.75 94 SER A N 1
ATOM 743 C CA . SER A 1 94 ? -1.455 -13.482 -0.359 1.00 90.75 94 SER A CA 1
ATOM 744 C C . SER A 1 94 ? -1.704 -14.804 -1.071 1.00 90.75 94 SER A C 1
ATOM 746 O O . SER A 1 94 ? -1.118 -15.035 -2.126 1.00 90.75 94 SER A O 1
ATOM 748 N N . ASP A 1 95 ? -2.604 -15.639 -0.551 1.00 91.56 95 ASP A N 1
ATOM 749 C CA . ASP A 1 95 ? -2.956 -16.916 -1.169 1.00 91.56 95 ASP A CA 1
ATOM 750 C C . ASP A 1 95 ? -3.490 -16.714 -2.588 1.00 91.56 95 ASP A C 1
ATOM 752 O O . ASP A 1 95 ? -3.096 -17.439 -3.501 1.00 91.56 95 ASP A O 1
ATOM 756 N N . MET A 1 96 ? -4.337 -15.706 -2.810 1.00 90.56 96 MET A N 1
ATOM 757 C CA . MET A 1 96 ? -4.816 -15.368 -4.151 1.00 90.56 96 MET A CA 1
ATOM 758 C C . MET A 1 96 ? -3.655 -14.988 -5.075 1.00 90.56 96 MET A C 1
ATOM 760 O O . MET A 1 96 ? -3.543 -15.550 -6.162 1.00 90.56 96 MET A O 1
ATOM 764 N N . ILE A 1 97 ? -2.761 -14.090 -4.642 1.00 89.81 97 ILE A N 1
ATOM 765 C CA . ILE A 1 97 ? -1.642 -13.610 -5.466 1.00 89.81 97 ILE A CA 1
ATOM 766 C C . ILE A 1 97 ? -0.659 -14.744 -5.791 1.00 89.81 97 ILE A C 1
ATOM 768 O O . ILE A 1 97 ? -0.267 -14.901 -6.946 1.00 89.81 97 ILE A O 1
ATOM 772 N N . PHE A 1 98 ? -0.269 -15.558 -4.805 1.00 88.94 98 PHE A N 1
ATOM 773 C CA . PHE A 1 98 ? 0.705 -16.637 -5.004 1.00 88.94 98 PHE A CA 1
ATOM 774 C C . PHE A 1 98 ? 0.149 -17.820 -5.803 1.00 88.94 98 PHE A C 1
ATOM 776 O O . PHE A 1 98 ? 0.918 -18.557 -6.426 1.00 88.94 98 PHE A O 1
ATOM 783 N N . ASN A 1 99 ? -1.174 -17.999 -5.832 1.00 90.62 99 ASN A N 1
ATOM 784 C CA . ASN A 1 99 ? -1.806 -19.046 -6.629 1.00 90.62 99 ASN A CA 1
ATOM 785 C C . ASN A 1 99 ? -2.079 -18.644 -8.086 1.00 90.62 99 ASN A C 1
ATOM 787 O O . ASN A 1 99 ? -2.431 -19.518 -8.884 1.00 90.62 99 ASN A O 1
ATOM 791 N N . LEU A 1 100 ? -1.861 -17.380 -8.472 1.00 87.94 100 LEU A N 1
ATOM 792 C CA . LEU A 1 100 ? -1.995 -16.942 -9.863 1.00 87.94 100 LEU A CA 1
ATOM 793 C C . LEU A 1 100 ? -1.007 -17.683 -10.771 1.00 87.94 100 LEU A C 1
ATOM 795 O O . LEU A 1 100 ? 0.213 -17.550 -10.659 1.00 87.94 100 LEU A O 1
ATOM 799 N N . LYS A 1 101 ? -1.554 -18.466 -11.706 1.00 88.38 101 LYS A N 1
ATOM 800 C CA . LYS A 1 101 ? -0.763 -19.182 -12.715 1.00 88.38 101 LYS A CA 1
ATOM 801 C C . LYS A 1 101 ? -0.471 -18.340 -13.936 1.00 88.38 101 LYS A C 1
ATOM 803 O O . LYS A 1 101 ? 0.572 -18.551 -14.535 1.00 88.38 101 LYS A O 1
ATOM 808 N N . GLU A 1 102 ? -1.304 -17.360 -14.258 1.00 89.00 102 GLU A N 1
ATOM 809 C CA . GLU A 1 102 ? -1.110 -16.472 -15.404 1.00 89.00 102 GLU A CA 1
ATOM 810 C C . GLU A 1 102 ? -0.231 -15.270 -15.072 1.00 89.00 102 GLU A C 1
ATOM 812 O O . GLU A 1 102 ? 0.035 -14.977 -13.902 1.00 89.00 102 GLU A O 1
ATOM 817 N N . LYS A 1 103 ? 0.292 -14.601 -16.108 1.00 87.50 103 LYS A N 1
ATOM 818 C CA . LYS A 1 103 ? 1.016 -13.334 -15.931 1.00 87.50 103 LYS A CA 1
ATOM 819 C C . LYS A 1 103 ? 0.061 -12.309 -15.319 1.00 87.50 103 LYS A C 1
ATOM 821 O O . LYS A 1 103 ? -1.078 -12.193 -15.751 1.00 87.50 103 LYS A O 1
ATOM 826 N N . MET A 1 104 ? 0.538 -11.568 -14.325 1.00 84.69 104 MET A N 1
ATOM 827 C CA . MET A 1 104 ? -0.221 -10.458 -13.759 1.00 84.69 104 MET A CA 1
ATOM 828 C C . MET A 1 104 ? -0.347 -9.357 -14.812 1.00 84.69 104 MET A C 1
ATOM 830 O O . MET A 1 104 ? 0.662 -8.956 -15.388 1.00 84.69 104 MET A O 1
ATOM 834 N N . THR A 1 105 ? -1.568 -8.903 -15.070 1.00 87.12 105 THR A N 1
ATOM 835 C CA . THR A 1 105 ? -1.894 -7.830 -16.015 1.00 87.12 105 THR A CA 1
ATOM 836 C C . THR A 1 105 ? -2.696 -6.747 -15.307 1.00 87.12 105 THR A C 1
ATOM 838 O O . THR A 1 105 ? -3.266 -6.986 -14.243 1.00 87.12 105 THR A O 1
ATOM 841 N N . PHE A 1 106 ? -2.751 -5.567 -15.915 1.00 88.19 106 PHE A N 1
ATOM 842 C CA . PHE A 1 106 ? -3.532 -4.436 -15.429 1.00 88.19 106 PHE A CA 1
ATOM 843 C C . PHE A 1 106 ? -4.775 -4.258 -16.298 1.00 88.19 106 PHE A C 1
ATOM 845 O O . PHE A 1 106 ? -4.759 -4.609 -17.480 1.00 88.19 106 PHE A O 1
ATOM 852 N N . VAL A 1 107 ? -5.842 -3.752 -15.690 1.00 90.50 107 VAL A N 1
ATOM 853 C CA . VAL A 1 107 ? -7.075 -3.361 -16.373 1.00 90.50 107 VAL A CA 1
ATOM 854 C C . VAL A 1 107 ? -7.196 -1.854 -16.218 1.00 90.50 107 VAL A C 1
ATOM 856 O O . VAL A 1 107 ? -7.119 -1.354 -15.098 1.00 90.50 107 VAL A O 1
ATOM 859 N N . ASP A 1 108 ? -7.364 -1.160 -17.340 1.00 91.50 108 ASP A N 1
ATOM 860 C CA . ASP A 1 108 ? -7.544 0.286 -17.378 1.00 91.50 108 ASP A CA 1
ATOM 861 C C . ASP A 1 108 ? -9.027 0.603 -17.599 1.00 91.50 108 ASP A C 1
ATOM 863 O O . ASP A 1 108 ? -9.642 0.106 -18.547 1.00 91.50 108 ASP A O 1
ATOM 867 N N . GLU A 1 109 ? -9.599 1.447 -16.742 1.00 92.81 109 GLU A N 1
ATOM 868 C CA . GLU A 1 109 ? -10.992 1.887 -16.830 1.00 92.81 109 GLU A CA 1
ATOM 869 C C . GLU A 1 109 ? -11.070 3.414 -16.743 1.00 92.81 109 GLU A C 1
ATOM 871 O O . GLU A 1 109 ? -10.444 4.038 -15.885 1.00 92.81 109 GLU A O 1
ATOM 876 N N . ALA A 1 110 ? -11.853 4.027 -17.634 1.00 92.12 110 ALA A N 1
ATOM 877 C CA . ALA A 1 110 ? -12.164 5.450 -17.557 1.00 92.12 110 ALA A CA 1
ATOM 878 C C . ALA A 1 110 ? -13.306 5.685 -16.559 1.00 92.12 110 ALA A C 1
ATOM 880 O O . ALA A 1 110 ? -14.268 4.918 -16.515 1.00 92.12 110 ALA A O 1
ATOM 881 N N . ASN A 1 111 ? -13.218 6.763 -15.785 1.00 88.00 111 ASN A N 1
ATOM 882 C CA . ASN A 1 111 ? -14.265 7.183 -14.861 1.00 88.00 111 ASN A CA 1
ATOM 883 C C . ASN A 1 111 ? -14.422 8.713 -14.874 1.00 88.00 111 ASN A C 1
ATOM 885 O O . ASN A 1 111 ? -13.568 9.424 -15.401 1.00 88.00 111 ASN A O 1
ATOM 889 N N . ASP A 1 112 ? -15.511 9.208 -14.285 1.00 90.81 112 ASP A N 1
ATOM 890 C CA . ASP A 1 112 ? -15.865 10.636 -14.289 1.00 90.81 112 ASP A CA 1
ATOM 891 C C . ASP A 1 112 ? -15.270 11.424 -13.102 1.00 90.81 112 ASP A C 1
ATOM 893 O O . ASP A 1 112 ? -15.709 12.540 -12.808 1.00 90.81 112 ASP A O 1
ATOM 897 N N . ARG A 1 113 ? -14.308 10.856 -12.359 1.00 87.19 113 ARG A N 1
ATOM 898 C CA . ARG A 1 113 ? -13.690 11.554 -11.222 1.00 87.19 113 ARG A CA 1
ATOM 899 C C . ARG A 1 113 ? -12.748 12.642 -11.724 1.00 87.19 113 ARG A C 1
ATOM 901 O O . ARG A 1 113 ? -12.038 12.483 -12.714 1.00 87.19 113 ARG A O 1
ATOM 908 N N . LEU A 1 114 ? -12.731 13.761 -11.005 1.00 88.31 114 LEU A N 1
ATOM 909 C CA . LEU A 1 114 ? -11.792 14.838 -11.288 1.00 88.31 114 LEU A CA 1
ATOM 910 C C . LEU A 1 114 ? -10.368 14.423 -10.881 1.00 88.31 114 LEU A C 1
ATOM 912 O O . LEU A 1 114 ? -10.211 13.759 -9.854 1.00 88.31 114 LEU A O 1
ATOM 916 N N . PRO A 1 115 ? -9.338 14.849 -11.634 1.00 86.00 115 PRO A N 1
ATOM 917 C CA . PRO A 1 115 ? -7.950 14.652 -11.242 1.00 86.00 115 PRO A CA 1
ATOM 918 C C . PRO A 1 115 ? -7.661 15.192 -9.839 1.00 86.00 115 PRO A C 1
ATOM 920 O O . PRO A 1 115 ? -8.100 16.293 -9.496 1.00 86.00 115 PRO A O 1
ATOM 923 N N . GLN A 1 116 ? -6.881 14.452 -9.052 1.00 86.69 116 GLN A N 1
ATOM 924 C CA . GLN A 1 116 ? -6.425 14.911 -7.739 1.00 86.69 116 GLN A CA 1
ATOM 925 C C . GLN A 1 116 ? -5.047 15.571 -7.824 1.00 86.69 116 GLN A C 1
ATOM 927 O O . GLN A 1 116 ? -4.218 15.219 -8.662 1.00 86.69 116 GLN A O 1
ATOM 932 N N . LEU A 1 117 ? -4.784 16.536 -6.944 1.00 80.19 117 LEU A N 1
ATOM 933 C CA . LEU A 1 117 ? -3.453 17.130 -6.826 1.00 80.19 117 LEU A CA 1
ATOM 934 C C . LEU A 1 117 ? -2.465 16.077 -6.317 1.00 80.19 117 LEU A C 1
ATOM 936 O O . LEU A 1 117 ? -2.756 15.353 -5.371 1.00 80.19 117 LEU A O 1
ATOM 940 N N . ASN A 1 118 ? -1.292 16.020 -6.939 1.00 83.19 118 ASN A N 1
ATOM 941 C CA . ASN A 1 118 ? -0.167 15.229 -6.463 1.00 83.19 118 ASN A CA 1
ATOM 942 C C . ASN A 1 118 ? 1.103 16.093 -6.474 1.00 83.19 118 ASN A C 1
ATOM 944 O O . ASN A 1 118 ? 1.150 17.128 -7.140 1.00 83.19 118 ASN A O 1
ATOM 948 N N . GLU A 1 119 ? 2.111 15.673 -5.716 1.00 85.25 119 GLU A N 1
ATOM 949 C CA . GLU A 1 119 ? 3.360 16.425 -5.521 1.00 85.25 119 GLU A CA 1
ATOM 950 C C . GLU A 1 119 ? 4.431 16.108 -6.581 1.00 85.25 119 GLU A C 1
ATOM 952 O O . GLU A 1 119 ? 5.540 16.634 -6.517 1.00 85.25 119 GLU A O 1
ATOM 957 N N . ILE A 1 120 ? 4.122 15.250 -7.557 1.00 87.00 120 ILE A N 1
ATOM 958 C CA . ILE A 1 120 ? 5.061 14.800 -8.585 1.00 87.00 120 ILE A CA 1
ATOM 959 C C . ILE A 1 120 ? 4.919 15.704 -9.810 1.00 87.00 120 ILE A C 1
ATOM 961 O O . ILE A 1 120 ? 3.841 15.836 -10.393 1.00 87.00 120 ILE A O 1
ATOM 965 N N . ASP A 1 121 ? 6.019 16.312 -10.249 1.00 88.56 121 ASP A N 1
ATOM 966 C CA . ASP A 1 121 ? 6.008 17.100 -11.476 1.00 88.56 121 ASP A CA 1
ATOM 967 C C . ASP A 1 121 ? 5.789 16.213 -12.720 1.00 88.56 121 ASP A C 1
ATOM 969 O O . ASP A 1 121 ? 6.049 15.006 -12.735 1.00 88.56 121 ASP A O 1
ATOM 973 N N . ALA A 1 122 ? 5.311 16.825 -13.805 1.00 87.50 122 ALA A N 1
ATOM 974 C CA . ALA A 1 122 ? 4.932 16.096 -15.013 1.00 87.50 122 ALA A CA 1
ATOM 975 C C . ALA A 1 122 ? 6.099 15.330 -15.665 1.00 87.50 122 ALA A C 1
ATOM 977 O O . ALA A 1 122 ? 5.880 14.264 -16.250 1.00 87.50 122 ALA A O 1
ATOM 978 N N . GLN A 1 123 ? 7.327 15.853 -15.582 1.00 90.25 123 GLN A N 1
ATOM 979 C CA . GLN A 1 123 ? 8.502 15.218 -16.172 1.00 90.25 123 GLN A CA 1
ATOM 980 C C . GLN A 1 123 ? 8.884 13.970 -15.374 1.00 90.25 123 GLN A C 1
ATOM 982 O O . GLN A 1 123 ? 9.034 12.896 -15.966 1.00 90.25 123 GLN A O 1
ATOM 987 N N . THR A 1 124 ? 8.957 14.089 -14.048 1.00 90.94 124 THR A N 1
ATOM 988 C CA . THR A 1 124 ? 9.220 12.964 -13.143 1.00 90.94 124 THR A CA 1
ATOM 989 C C . THR A 1 124 ? 8.138 11.898 -13.262 1.00 90.94 124 THR A C 1
ATOM 991 O O . THR A 1 124 ? 8.448 10.716 -13.424 1.00 90.94 124 THR A O 1
ATOM 994 N N . TYR A 1 125 ? 6.863 12.294 -13.286 1.00 89.81 125 TYR A N 1
ATOM 995 C CA . TYR A 1 125 ? 5.753 11.361 -13.468 1.00 89.81 125 TYR A CA 1
ATOM 996 C C . TYR A 1 125 ? 5.893 10.557 -14.767 1.00 89.81 125 TYR A C 1
ATOM 998 O O . TYR A 1 125 ? 5.844 9.326 -14.759 1.00 89.81 125 TYR A O 1
ATOM 1006 N N . TYR A 1 126 ? 6.126 11.234 -15.894 1.00 90.50 126 TYR A N 1
ATOM 1007 C CA . TYR A 1 126 ? 6.260 10.573 -17.190 1.00 90.50 126 TYR A CA 1
ATOM 1008 C C . TYR A 1 126 ? 7.470 9.630 -17.251 1.00 90.50 126 TYR A C 1
ATOM 1010 O O . TYR A 1 126 ? 7.386 8.538 -17.828 1.00 90.50 126 TYR A O 1
ATOM 1018 N N . TYR A 1 127 ? 8.582 10.028 -16.635 1.00 93.31 127 TYR A N 1
ATOM 1019 C CA . TYR A 1 127 ? 9.764 9.188 -16.497 1.00 93.31 127 T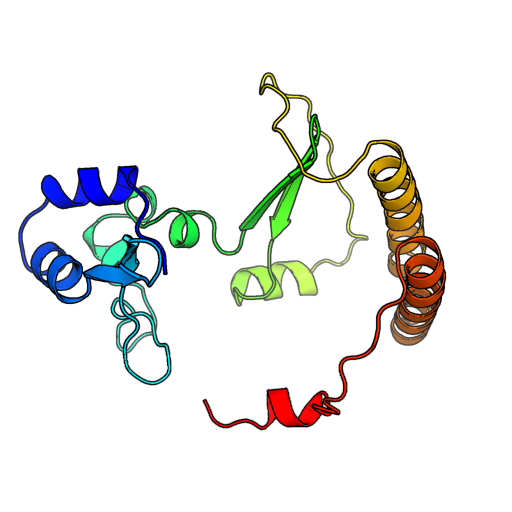YR A CA 1
ATOM 1020 C C . TYR A 1 127 ? 9.461 7.923 -15.676 1.00 93.31 127 TYR A C 1
ATOM 1022 O O . TYR A 1 127 ? 9.704 6.813 -16.154 1.00 93.31 127 TYR A O 1
ATOM 1030 N N . LEU A 1 128 ? 8.824 8.063 -14.509 1.00 92.81 128 LEU A N 1
ATOM 1031 C CA . LEU A 1 128 ? 8.438 6.942 -13.645 1.00 92.81 128 LEU A CA 1
ATOM 1032 C C . LEU A 1 128 ? 7.440 5.994 -14.317 1.00 92.81 128 LEU A C 1
ATOM 1034 O O . LEU A 1 128 ? 7.570 4.778 -14.187 1.00 92.81 128 LEU A O 1
ATOM 1038 N N . VAL A 1 129 ? 6.475 6.513 -15.080 1.00 92.31 129 VAL A N 1
ATOM 1039 C CA . VAL A 1 129 ? 5.525 5.686 -15.843 1.00 92.31 129 VAL A CA 1
ATOM 1040 C C . VAL A 1 129 ? 6.251 4.847 -16.896 1.00 92.31 129 VAL A C 1
ATOM 1042 O O . VAL A 1 129 ? 5.964 3.656 -17.049 1.00 92.31 129 VAL A O 1
ATOM 1045 N N . LYS A 1 130 ? 7.219 5.429 -17.617 1.00 94.44 130 LYS A N 1
ATOM 1046 C CA . LYS A 1 130 ? 8.065 4.668 -18.551 1.00 94.44 130 LYS A CA 1
ATOM 1047 C C . LYS A 1 130 ? 8.895 3.621 -17.825 1.00 94.44 130 LYS A C 1
ATOM 1049 O O . LYS A 1 130 ? 8.938 2.474 -18.273 1.00 94.44 130 LYS A O 1
ATOM 1054 N N . ALA A 1 131 ? 9.507 4.000 -16.707 1.00 96.44 131 ALA A N 1
ATOM 1055 C CA . ALA A 1 131 ? 10.342 3.097 -15.939 1.00 96.44 131 ALA A CA 1
ATOM 1056 C C . ALA A 1 131 ? 9.544 1.903 -15.403 1.00 96.44 131 ALA A C 1
ATOM 1058 O O . ALA A 1 131 ? 9.933 0.747 -15.558 1.00 96.44 131 ALA A O 1
ATOM 1059 N N . ARG A 1 132 ? 8.347 2.161 -14.876 1.00 94.12 132 ARG A N 1
ATOM 1060 C CA . ARG A 1 132 ? 7.416 1.139 -14.393 1.00 94.12 132 ARG A CA 1
ATOM 1061 C C . ARG A 1 132 ? 7.040 0.129 -15.478 1.00 94.12 132 ARG A C 1
ATOM 1063 O O . ARG A 1 132 ? 7.049 -1.072 -15.215 1.00 94.12 132 ARG A O 1
ATOM 1070 N N . LYS A 1 133 ? 6.775 0.578 -16.710 1.00 94.31 133 LYS A N 1
ATOM 1071 C CA . LYS A 1 133 ? 6.493 -0.331 -17.840 1.00 94.31 133 LYS A CA 1
ATOM 1072 C C . LYS A 1 133 ? 7.656 -1.287 -18.110 1.00 94.31 133 LYS A C 1
ATOM 1074 O O . LYS A 1 133 ? 7.427 -2.468 -18.365 1.00 94.31 133 LYS A O 1
ATOM 1079 N N . GLN A 1 134 ? 8.891 -0.800 -18.009 1.00 96.56 134 GLN A N 1
ATOM 1080 C CA . GLN A 1 134 ? 10.075 -1.642 -18.154 1.00 96.56 134 GLN A CA 1
ATOM 1081 C C . GLN A 1 134 ? 10.274 -2.580 -16.953 1.00 96.56 134 GLN A C 1
ATOM 1083 O O . GLN A 1 134 ? 10.581 -3.753 -17.137 1.00 96.56 134 GLN A O 1
ATOM 1088 N N . ALA A 1 135 ? 10.024 -2.119 -15.727 1.00 96.94 135 ALA A N 1
ATOM 1089 C CA . ALA A 1 135 ? 10.038 -2.982 -14.546 1.00 96.94 135 ALA A CA 1
ATOM 1090 C C . ALA A 1 135 ? 9.038 -4.150 -14.679 1.00 96.94 135 ALA A C 1
ATOM 1092 O O . ALA A 1 135 ? 9.360 -5.299 -14.358 1.00 96.94 135 ALA A O 1
ATOM 1093 N N . TYR A 1 136 ? 7.842 -3.883 -15.216 1.00 95.00 136 TYR A N 1
ATOM 1094 C CA . TYR A 1 136 ? 6.854 -4.922 -15.502 1.00 95.00 136 TYR A CA 1
ATOM 1095 C C . TYR A 1 136 ? 7.312 -5.890 -16.592 1.00 95.00 136 TYR A C 1
ATOM 1097 O O . TYR A 1 136 ? 7.143 -7.098 -16.421 1.00 95.00 136 TYR A O 1
ATOM 1105 N N . SER A 1 137 ? 7.943 -5.408 -17.667 1.00 95.19 137 SER A N 1
ATOM 1106 C CA . SER A 1 137 ? 8.457 -6.286 -18.727 1.00 95.19 137 SER A CA 1
ATOM 1107 C C . SER A 1 137 ? 9.511 -7.269 -18.193 1.00 95.19 137 SER A C 1
ATOM 1109 O O . SER A 1 137 ? 9.457 -8.459 -18.515 1.00 95.19 137 SER A O 1
ATOM 1111 N N . ILE A 1 138 ? 10.394 -6.810 -17.296 1.00 96.75 138 ILE A N 1
ATOM 1112 C CA . ILE A 1 138 ? 11.392 -7.643 -16.610 1.00 96.75 138 ILE A CA 1
ATOM 1113 C C . ILE A 1 138 ? 10.702 -8.724 -15.769 1.00 96.75 138 ILE A C 1
ATOM 1115 O O . ILE A 1 138 ? 10.955 -9.918 -15.950 1.00 96.75 138 ILE A O 1
ATOM 1119 N N . ILE A 1 139 ? 9.792 -8.342 -14.863 1.00 94.56 139 ILE A N 1
ATOM 1120 C CA . ILE A 1 139 ? 9.199 -9.304 -13.920 1.00 94.56 139 ILE A CA 1
ATOM 1121 C C . ILE A 1 139 ? 8.233 -10.286 -14.605 1.00 94.56 139 ILE A C 1
ATOM 1123 O O . ILE A 1 139 ? 8.079 -11.428 -14.155 1.00 94.56 139 ILE A O 1
ATOM 1127 N N . GLN A 1 140 ? 7.612 -9.889 -15.719 1.00 93.81 140 GLN A N 1
ATOM 1128 C CA . GLN A 1 140 ? 6.711 -10.728 -16.514 1.00 93.81 140 GLN A CA 1
ATOM 1129 C C . GLN A 1 140 ? 7.441 -11.674 -17.487 1.00 93.81 140 GLN A C 1
ATOM 1131 O O . GLN A 1 140 ? 6.789 -12.548 -18.075 1.00 93.81 140 GLN A O 1
ATOM 1136 N N . ASN A 1 141 ? 8.765 -11.550 -17.657 1.00 94.94 141 ASN A N 1
ATOM 1137 C CA . ASN A 1 141 ? 9.552 -12.410 -18.542 1.00 94.94 141 ASN A CA 1
ATOM 1138 C C . ASN A 1 141 ? 9.758 -13.818 -17.951 1.00 94.94 141 ASN A C 1
ATOM 1140 O O . ASN A 1 141 ? 10.753 -14.119 -17.293 1.00 94.94 141 ASN A O 1
ATOM 1144 N N . ARG A 1 142 ? 8.791 -14.703 -18.198 1.00 92.56 142 ARG A N 1
ATOM 1145 C CA . ARG A 1 142 ? 8.790 -16.079 -17.681 1.00 92.56 142 ARG A CA 1
ATOM 1146 C C . ARG A 1 142 ? 9.729 -17.041 -18.410 1.00 92.56 142 ARG A C 1
ATOM 1148 O O . ARG A 1 142 ? 9.823 -18.184 -17.976 1.00 92.56 142 ARG A O 1
ATOM 1155 N N . ASP A 1 143 ? 10.457 -16.575 -19.423 1.00 95.69 143 ASP A N 1
ATOM 1156 C CA . ASP A 1 143 ? 11.531 -17.348 -20.057 1.00 95.69 143 ASP A CA 1
ATOM 1157 C C . ASP A 1 143 ? 12.791 -17.392 -19.168 1.00 95.69 143 ASP A C 1
ATOM 1159 O O . ASP A 1 143 ? 13.672 -18.224 -19.370 1.00 95.69 143 ASP A O 1
ATOM 1163 N N . LYS A 1 144 ? 12.867 -16.519 -18.148 1.00 96.06 144 LYS A N 1
ATOM 1164 C CA . LYS A 1 144 ? 13.939 -16.462 -17.143 1.00 96.06 144 LYS A CA 1
ATOM 1165 C C . LYS A 1 144 ? 13.473 -16.965 -15.775 1.00 96.06 144 LYS A C 1
ATOM 1167 O O . LYS A 1 144 ? 12.311 -16.793 -15.376 1.00 96.06 144 LYS A O 1
ATOM 1172 N N . HIS A 1 145 ? 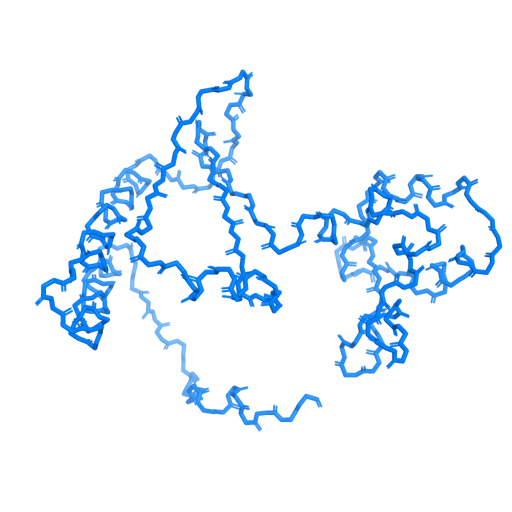14.400 -17.511 -14.983 1.00 96.44 145 HIS A N 1
ATOM 1173 C CA . HIS A 1 145 ? 14.100 -17.878 -13.601 1.00 96.44 145 HIS A CA 1
ATOM 1174 C C . HIS A 1 145 ? 13.732 -16.643 -12.769 1.00 96.44 145 HIS A C 1
ATOM 1176 O O . HIS A 1 145 ? 14.135 -15.516 -13.051 1.00 96.44 145 HIS A O 1
ATOM 1182 N N . ILE A 1 146 ? 12.942 -16.850 -11.709 1.00 93.75 146 ILE A N 1
ATOM 1183 C CA . ILE A 1 146 ? 12.506 -15.752 -10.832 1.00 93.75 146 ILE A CA 1
ATOM 1184 C C . ILE A 1 146 ? 13.688 -14.990 -10.223 1.00 93.75 146 ILE A C 1
ATOM 1186 O O . ILE A 1 146 ? 13.636 -13.771 -10.128 1.00 93.75 146 ILE A O 1
ATOM 1190 N N . LYS A 1 147 ? 14.772 -15.696 -9.880 1.00 97.38 147 LYS A N 1
ATOM 1191 C CA . LYS A 1 147 ? 15.999 -15.093 -9.357 1.00 97.38 147 LYS A CA 1
ATOM 1192 C C . LYS A 1 147 ? 16.587 -14.074 -10.336 1.00 97.38 147 LYS A C 1
ATOM 1194 O O . LYS A 1 147 ? 16.891 -12.962 -9.922 1.00 97.38 147 LYS A O 1
ATOM 1199 N N . ASP A 1 148 ? 16.707 -14.438 -11.609 1.00 97.88 148 ASP A N 1
ATOM 1200 C CA . ASP A 1 148 ? 17.336 -13.586 -12.623 1.00 97.88 148 ASP A CA 1
ATOM 1201 C C . ASP A 1 148 ? 16.486 -12.342 -12.892 1.00 97.88 148 ASP A C 1
ATOM 1203 O O . ASP A 1 148 ? 17.004 -11.231 -12.928 1.00 97.88 148 ASP A O 1
ATOM 1207 N N . ARG A 1 149 ? 15.157 -12.503 -12.944 1.00 97.38 149 ARG A N 1
ATOM 1208 C CA . ARG A 1 149 ? 14.226 -11.369 -13.046 1.00 97.38 149 ARG A CA 1
ATOM 1209 C C . ARG A 1 149 ? 14.341 -10.396 -11.876 1.00 97.38 149 ARG A C 1
ATOM 1211 O O . ARG A 1 149 ? 14.266 -9.191 -12.078 1.00 97.38 149 ARG A O 1
ATOM 1218 N N . LEU A 1 150 ? 14.489 -10.908 -10.653 1.00 97.50 150 LEU A N 1
ATOM 1219 C CA . LEU A 1 150 ? 14.634 -10.067 -9.463 1.00 97.50 150 LEU A CA 1
ATOM 1220 C C . LEU A 1 150 ? 15.970 -9.315 -9.456 1.00 97.50 150 LEU A C 1
ATOM 1222 O O . LEU A 1 150 ? 15.996 -8.158 -9.047 1.00 97.50 150 LEU A O 1
ATOM 1226 N N . LEU A 1 151 ? 17.053 -9.942 -9.925 1.00 97.69 151 LEU A N 1
ATOM 1227 C CA . LEU A 1 151 ? 18.352 -9.280 -10.084 1.00 97.69 151 LEU A CA 1
ATOM 1228 C C . LEU A 1 151 ? 18.287 -8.178 -11.147 1.00 97.69 151 LEU A C 1
ATOM 1230 O O . LEU A 1 151 ? 18.689 -7.053 -10.874 1.00 97.69 151 LEU A O 1
ATOM 1234 N N . GLU A 1 152 ? 17.699 -8.464 -12.309 1.00 98.12 152 GLU A N 1
ATOM 1235 C CA . GLU A 1 152 ? 17.500 -7.469 -13.369 1.00 98.12 152 GLU A CA 1
ATOM 1236 C C . GLU A 1 152 ? 16.632 -6.297 -12.905 1.00 98.12 152 GLU A C 1
ATOM 1238 O O . GLU A 1 152 ? 16.949 -5.147 -13.193 1.00 98.12 152 GLU A O 1
ATOM 1243 N N . LEU A 1 153 ? 15.558 -6.569 -12.158 1.00 97.81 153 LEU A N 1
ATOM 1244 C CA . LEU A 1 153 ? 14.703 -5.526 -11.597 1.00 97.81 153 LEU A CA 1
ATOM 1245 C C . LEU A 1 153 ? 15.457 -4.667 -10.574 1.00 97.81 153 LEU A C 1
ATOM 1247 O O . LEU A 1 153 ? 15.276 -3.452 -10.549 1.00 97.81 153 LEU A O 1
ATOM 1251 N N . LEU A 1 154 ? 16.296 -5.287 -9.739 1.00 96.75 154 LEU A N 1
ATOM 1252 C CA . LEU A 1 154 ? 17.112 -4.580 -8.756 1.00 96.75 154 LEU A CA 1
ATOM 1253 C C . LEU A 1 154 ? 18.132 -3.663 -9.436 1.00 96.75 154 LEU A C 1
ATOM 1255 O O . LEU A 1 154 ? 18.239 -2.496 -9.065 1.00 96.75 154 LEU A O 1
ATOM 1259 N N . ASP A 1 155 ? 18.870 -4.177 -10.417 1.00 95.81 155 ASP A N 1
ATOM 1260 C CA . ASP A 1 155 ? 19.859 -3.387 -11.148 1.00 95.81 155 ASP A CA 1
ATOM 1261 C C . ASP A 1 155 ? 19.182 -2.269 -11.943 1.00 95.81 155 ASP A C 1
ATOM 1263 O O . ASP A 1 155 ? 19.635 -1.128 -11.905 1.00 95.81 155 ASP A O 1
ATOM 1267 N N . TYR A 1 156 ? 18.030 -2.550 -12.556 1.00 96.81 156 TYR A N 1
ATOM 1268 C CA . TYR A 1 156 ? 17.221 -1.524 -13.201 1.00 96.81 156 TYR A CA 1
ATOM 1269 C C . TYR A 1 156 ? 16.787 -0.426 -12.221 1.00 96.81 156 TYR A C 1
ATOM 1271 O O . TYR A 1 156 ? 16.959 0.754 -12.508 1.00 96.81 156 TYR A O 1
ATOM 1279 N N . GLY A 1 157 ? 16.293 -0.798 -11.037 1.00 94.12 157 GLY A N 1
ATOM 1280 C CA . GLY A 1 157 ? 15.922 0.156 -9.991 1.00 94.12 157 GLY A CA 1
ATOM 1281 C C . GLY A 1 157 ? 17.089 1.038 -9.540 1.00 94.12 157 GLY A C 1
ATOM 1282 O O . GLY A 1 157 ? 16.900 2.235 -9.338 1.00 94.12 157 GLY A O 1
ATOM 1283 N N . LYS A 1 158 ? 18.305 0.482 -9.444 1.00 91.94 158 LYS A N 1
ATOM 1284 C CA . LYS A 1 158 ? 19.514 1.262 -9.135 1.00 91.94 158 LYS A CA 1
ATOM 1285 C C . LYS A 1 158 ? 19.833 2.289 -10.215 1.00 91.94 158 LYS A C 1
ATOM 1287 O O . LYS A 1 158 ? 20.216 3.399 -9.869 1.00 91.94 158 LYS A O 1
ATOM 1292 N N . GLU A 1 159 ? 19.703 1.935 -11.493 1.00 92.31 159 GLU A N 1
ATOM 1293 C CA . GLU A 1 159 ? 19.930 2.891 -12.584 1.00 92.31 159 GLU A CA 1
ATOM 1294 C C . GLU A 1 159 ? 18.893 4.016 -12.557 1.00 92.31 159 GLU A C 1
ATOM 1296 O O . GLU A 1 159 ? 19.267 5.182 -12.588 1.00 92.31 159 GLU A O 1
ATOM 1301 N N . ILE A 1 160 ? 17.610 3.681 -12.384 1.00 93.56 160 ILE A N 1
ATOM 1302 C CA . ILE A 1 160 ? 16.527 4.670 -12.271 1.00 93.56 160 ILE A CA 1
ATOM 1303 C C . ILE A 1 160 ? 16.732 5.610 -11.076 1.00 93.56 160 ILE A C 1
ATOM 1305 O O . ILE A 1 160 ? 16.492 6.808 -11.192 1.00 93.56 160 ILE A O 1
ATOM 1309 N N . GLN A 1 161 ? 17.203 5.101 -9.932 1.00 90.00 161 GLN A N 1
ATOM 1310 C CA . GLN A 1 161 ? 17.455 5.933 -8.754 1.00 90.00 161 GLN A CA 1
ATOM 1311 C C . GLN A 1 161 ? 18.505 7.020 -9.024 1.00 90.00 161 GLN A C 1
ATOM 1313 O O . GLN A 1 161 ? 18.346 8.128 -8.522 1.00 90.00 161 GLN A O 1
ATOM 1318 N N . LYS A 1 162 ? 19.541 6.742 -9.833 1.00 88.00 162 LYS A N 1
ATOM 1319 C CA . LYS A 1 162 ? 20.582 7.732 -10.176 1.00 88.00 162 LYS A CA 1
ATOM 1320 C C . LYS A 1 162 ? 20.026 8.939 -10.933 1.00 88.00 162 LYS A C 1
ATOM 1322 O O . LYS A 1 162 ? 20.593 10.020 -10.818 1.00 88.00 162 LYS A O 1
ATOM 1327 N N . ASP A 1 163 ? 18.952 8.740 -11.694 1.00 86.94 163 ASP A N 1
ATOM 1328 C CA . ASP A 1 163 ? 18.329 9.775 -12.522 1.00 86.94 163 ASP A CA 1
ATOM 1329 C C . ASP A 1 163 ? 17.312 10.631 -11.748 1.00 86.94 163 ASP A C 1
ATOM 1331 O O . ASP A 1 163 ? 16.966 11.716 -12.211 1.00 86.94 163 ASP A O 1
ATOM 1335 N N . LEU A 1 164 ? 16.806 10.142 -10.609 1.00 85.06 164 LEU A N 1
ATOM 1336 C CA . LEU A 1 164 ? 15.808 10.842 -9.793 1.00 85.06 164 LEU A CA 1
ATOM 1337 C C . LEU A 1 164 ? 16.473 11.746 -8.758 1.00 85.06 164 LEU A C 1
ATOM 1339 O O . LEU A 1 164 ? 16.332 12.955 -8.838 1.00 85.06 164 LEU A O 1
ATOM 1343 N N . ASP A 1 165 ? 17.198 11.148 -7.813 1.00 74.69 165 ASP A N 1
ATOM 1344 C CA . ASP A 1 165 ? 17.914 11.835 -6.738 1.00 74.69 165 ASP A CA 1
ATOM 1345 C C . ASP A 1 165 ? 18.985 10.900 -6.169 1.00 74.69 165 ASP A C 1
ATOM 1347 O O . ASP A 1 165 ? 18.817 9.673 -6.137 1.00 74.69 165 ASP A O 1
ATOM 1351 N N . THR A 1 166 ? 20.075 11.460 -5.640 1.00 59.19 166 THR A N 1
ATOM 1352 C CA . THR A 1 166 ? 21.029 10.671 -4.858 1.00 59.19 166 THR A CA 1
ATOM 1353 C C . THR A 1 166 ? 20.338 10.167 -3.598 1.00 59.19 166 THR A C 1
ATOM 1355 O O . THR A 1 166 ? 20.035 10.939 -2.689 1.00 59.19 166 THR A O 1
ATOM 1358 N N . TYR A 1 167 ? 20.101 8.857 -3.527 1.00 55.62 167 TYR A N 1
ATOM 1359 C CA . TYR A 1 167 ? 19.784 8.215 -2.261 1.00 55.62 167 TYR A CA 1
ATOM 1360 C C . TYR A 1 167 ? 21.051 8.242 -1.409 1.00 55.62 167 TYR A C 1
ATOM 1362 O O . TYR A 1 167 ? 21.898 7.352 -1.510 1.00 55.62 167 TYR A O 1
ATOM 1370 N N . ASP A 1 168 ? 21.203 9.291 -0.603 1.00 55.34 168 ASP A N 1
ATOM 1371 C CA . ASP A 1 168 ? 22.140 9.268 0.508 1.00 55.34 168 ASP A CA 1
ATOM 1372 C C . ASP A 1 168 ? 21.640 8.171 1.444 1.00 55.34 168 ASP A C 1
ATOM 1374 O O . ASP A 1 168 ? 20.692 8.374 2.207 1.00 55.34 168 ASP A O 1
ATOM 1378 N N . GLU A 1 169 ? 22.233 6.976 1.347 1.00 53.59 169 GLU A N 1
ATOM 1379 C CA . GLU A 1 169 ? 22.092 5.956 2.379 1.00 53.59 169 GLU A CA 1
ATOM 1380 C C . GLU A 1 169 ? 22.428 6.649 3.699 1.00 53.59 169 GLU A C 1
ATOM 1382 O O . GLU A 1 169 ? 23.592 6.916 4.010 1.00 53.59 169 GLU A O 1
ATOM 1387 N N . GLY A 1 170 ? 21.391 6.998 4.466 1.00 49.22 170 GLY A N 1
ATOM 1388 C CA . GLY A 1 170 ? 21.572 7.503 5.811 1.00 49.22 170 GLY A CA 1
ATOM 1389 C C . GLY A 1 170 ? 22.508 6.537 6.525 1.00 49.22 170 GLY A C 1
ATOM 1390 O O . GLY A 1 170 ? 22.365 5.325 6.375 1.00 49.22 170 GLY A O 1
ATOM 1391 N N . MET A 1 171 ? 23.475 7.084 7.264 1.00 42.03 171 MET A N 1
ATOM 1392 C CA . MET A 1 171 ? 24.486 6.413 8.098 1.00 42.03 171 MET A CA 1
ATOM 1393 C C . MET A 1 171 ? 23.888 5.506 9.201 1.00 42.03 171 MET A C 1
ATOM 1395 O O . MET A 1 171 ? 24.298 5.510 10.356 1.00 42.03 171 MET A O 1
ATOM 1399 N N . MET A 1 172 ? 22.898 4.693 8.871 1.00 46.28 172 MET A N 1
ATOM 1400 C CA . MET A 1 172 ? 22.452 3.544 9.615 1.00 46.28 172 MET A CA 1
ATOM 1401 C C . MET A 1 172 ? 22.555 2.353 8.681 1.00 46.28 172 MET A C 1
ATOM 1403 O O . MET A 1 172 ? 21.628 2.026 7.945 1.00 46.28 172 MET A O 1
ATOM 1407 N N . ILE A 1 173 ? 23.652 1.616 8.843 1.00 45.22 173 ILE A N 1
ATOM 1408 C CA . ILE A 1 173 ? 23.659 0.169 8.636 1.00 45.22 173 ILE A CA 1
ATOM 1409 C C . ILE A 1 173 ? 22.677 -0.427 9.662 1.00 45.22 173 ILE A C 1
ATOM 1411 O O . ILE A 1 173 ? 23.042 -1.042 10.665 1.00 45.22 173 ILE A O 1
ATOM 1415 N N . LEU A 1 174 ? 21.383 -0.220 9.441 1.00 46.91 174 LEU A N 1
ATOM 1416 C CA . LEU A 1 174 ? 20.375 -1.164 9.859 1.00 46.91 174 LEU A CA 1
ATOM 1417 C C . LEU A 1 174 ? 20.451 -2.252 8.806 1.00 46.91 174 LEU A C 1
ATOM 1419 O O . LEU A 1 174 ? 19.783 -2.207 7.780 1.00 46.91 174 LEU A O 1
ATOM 1423 N N . THR A 1 175 ? 21.335 -3.220 9.052 1.00 46.66 175 THR A N 1
ATOM 1424 C CA . THR A 1 175 ? 21.340 -4.480 8.318 1.00 46.66 175 THR A CA 1
ATOM 1425 C C . THR A 1 175 ? 19.882 -4.914 8.212 1.00 46.66 175 THR A C 1
ATOM 1427 O O . THR A 1 175 ? 19.210 -4.979 9.236 1.00 46.66 175 THR A O 1
ATOM 1430 N N . PHE A 1 176 ? 19.365 -5.173 7.015 1.00 46.91 176 PHE A N 1
ATOM 1431 C CA . PHE A 1 176 ? 17.977 -5.607 6.793 1.00 46.91 176 PHE A CA 1
ATOM 1432 C C . PHE A 1 176 ? 17.520 -6.696 7.798 1.00 46.91 176 PHE A C 1
ATOM 1434 O O . PHE A 1 176 ? 16.385 -6.708 8.272 1.00 46.91 176 PHE A O 1
ATOM 1441 N N . LEU A 1 177 ? 18.465 -7.538 8.234 1.00 47.06 177 LEU A N 1
ATOM 1442 C CA . LEU A 1 177 ? 18.320 -8.519 9.312 1.00 47.06 177 LEU A CA 1
ATOM 1443 C C . LEU A 1 177 ? 17.975 -7.923 10.687 1.00 47.06 177 LEU A C 1
ATOM 1445 O O . LEU A 1 177 ? 17.108 -8.465 11.360 1.00 47.06 177 LEU A O 1
ATOM 1449 N N . LYS A 1 178 ? 18.580 -6.803 11.102 1.00 44.62 178 LYS A N 1
ATOM 1450 C CA . LYS A 1 178 ? 18.277 -6.123 12.373 1.00 44.62 178 LYS A CA 1
ATOM 1451 C C . LYS A 1 178 ? 16.794 -5.774 12.469 1.00 44.62 178 LYS A C 1
ATOM 1453 O O . LYS A 1 178 ? 16.193 -6.050 13.503 1.00 44.62 178 LYS A O 1
ATOM 1458 N N . TYR A 1 179 ? 16.196 -5.273 11.386 1.00 50.47 179 TYR A N 1
ATOM 1459 C CA . TYR A 1 179 ? 14.769 -4.933 11.328 1.00 50.47 179 TYR A CA 1
ATOM 1460 C C . TYR A 1 179 ? 13.861 -6.166 11.491 1.00 50.47 179 TYR A C 1
ATOM 1462 O O . TYR A 1 179 ? 12.833 -6.099 12.159 1.00 50.47 179 TYR A O 1
ATOM 1470 N N . LEU A 1 180 ? 14.272 -7.318 10.946 1.00 41.66 180 LEU A N 1
ATOM 1471 C CA . LEU A 1 180 ? 13.564 -8.598 11.091 1.00 41.66 180 LEU A CA 1
ATOM 1472 C C . LEU A 1 180 ? 13.771 -9.259 12.464 1.00 41.66 180 LEU A C 1
ATOM 1474 O O . LEU A 1 180 ? 12.899 -9.983 12.935 1.00 41.66 180 LEU A O 1
ATOM 1478 N N . THR A 1 181 ? 14.916 -9.015 13.106 1.00 39.12 181 THR A N 1
ATOM 1479 C CA . THR A 1 181 ? 15.276 -9.592 14.414 1.00 39.12 181 THR A CA 1
ATOM 1480 C C . THR A 1 181 ? 14.937 -8.698 15.602 1.00 39.12 181 THR A C 1
ATOM 1482 O O . THR A 1 181 ? 15.164 -9.101 16.740 1.00 39.12 181 THR A O 1
ATOM 1485 N N . THR A 1 182 ? 14.420 -7.486 15.373 1.00 36.28 182 THR A N 1
ATOM 1486 C CA . THR A 1 182 ? 14.006 -6.618 16.480 1.00 36.28 182 THR A CA 1
ATOM 1487 C C . THR A 1 182 ? 12.764 -7.251 17.119 1.00 36.28 182 THR A C 1
ATOM 1489 O O . THR A 1 182 ? 11.762 -7.425 16.419 1.00 36.28 182 THR A O 1
ATOM 1492 N N . PRO A 1 183 ? 12.791 -7.631 18.410 1.00 38.25 183 PRO A N 1
ATOM 1493 C CA . PRO A 1 183 ? 11.606 -8.165 19.071 1.00 38.25 183 PRO A CA 1
ATOM 1494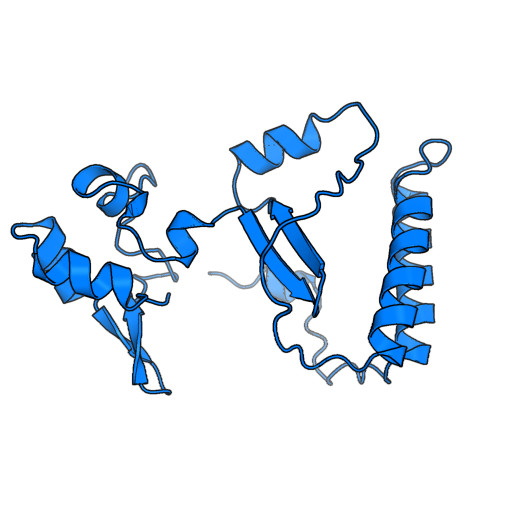 C C . PRO A 1 183 ? 10.485 -7.117 19.030 1.00 38.25 183 PRO A C 1
ATOM 1496 O O . PRO A 1 183 ? 10.722 -5.958 19.373 1.00 38.25 183 PRO A O 1
ATOM 1499 N N . LYS A 1 184 ? 9.288 -7.516 18.585 1.00 43.62 184 LYS A N 1
ATOM 1500 C CA . LYS A 1 184 ? 8.066 -6.699 18.671 1.00 43.62 184 LYS A CA 1
ATOM 1501 C C . LYS A 1 184 ? 7.460 -6.728 20.070 1.00 43.62 184 LYS A C 1
ATOM 1503 O O . LYS A 1 184 ? 7.412 -7.828 20.672 1.00 43.62 184 LYS A O 1
#

Organism: NCBI:txid408170

Radius of gyration: 21.07 Å; chains: 1; bounding box: 50×36×46 Å

Foldseek 3Di:
DAADPQLVVVLVVDDDDLSVQQVVQWDADPVRTIDGHADPPRHRSQQDPVRDGVNCVPPNQVSGGPCSNQPQKDWDADFQDIDIDGDVPDVVSVVVVVPDPAQDDDDDDDDDDHTDDDPDDPVRVVLVVVLVVVLSVLCRPPVDDNVVSVVVSVVSVVVSDVVPDPPPPPPDPPPPVVVVPPDD